Protein AF-A0A1G2MGJ0-F1 (afdb_monomer_lite)

Radius of gyration: 34.14 Å; chains: 1; bounding box: 72×56×110 Å

Foldseek 3Di:
DDDDDDDDDDDPPPDPDDPDDDPDPDPPVVVVVVVQLDDDADKDKDKDWPVVVCVVVVVQAQKTKIWIFIDRVPDTQFIFIFMFHDDPVPPDPPVRVVRRVVRRVVRRVCCSCVPVVVSRPCPDDDLVVDPDRDDPCVPVDPVVPVPAPWAADPVLLVLLLVLLVVPPPDPVVSVVVNVCNRVHTNVRSVVSSVVSVD

Sequence (198 aa):
MNTAYKTRVPSPFQVARKPYVPPVEKTDTVREEVRKLLGTYDFSATFEIDDQTATTLKHIPGLIAFLCTIKKGDKVIGIGRGATVINQINRFIVRTINYAFNASLVDGIVRSTKILDVFRPDAQQHPWNGPSAPKPVSYGETEQYAGSGDSITDKQKSYLLQLIQTNVSDEDDREQQISQLGEMSRDEASEAIQSFKR

Secondary structure (DSSP, 8-state):
----PPPPPPPTT--------PPP----HHHHHHHHH-S----EEEEEE-HHHHHHTTTSTTEEEEEEEEEETTEEEEEEEEEEE--TT-S-HHHHHHHHHHHHHHHHHHHHHHTT-TT-TT-S--GGGSTT----GGG---TTS-S-SSBPPHHHHHHHHHHHHHH---HHHHHHHHHHTTT-BHHHHHHHHHHTT-

Structure (mmCIF, N/CA/C/O backbone):
data_AF-A0A1G2MGJ0-F1
#
_entry.id   AF-A0A1G2MGJ0-F1
#
loop_
_atom_site.group_PDB
_atom_site.id
_atom_site.type_symbol
_atom_site.label_atom_id
_atom_site.label_alt_id
_atom_site.label_comp_id
_atom_site.label_asym_id
_atom_site.label_entity_id
_atom_site.label_seq_id
_atom_site.pdbx_PDB_ins_code
_atom_site.Cartn_x
_atom_site.Cartn_y
_atom_site.Cartn_z
_atom_site.occupancy
_atom_site.B_iso_or_equiv
_atom_site.auth_seq_id
_atom_site.auth_comp_id
_atom_site.auth_asym_id
_atom_site.auth_atom_id
_atom_site.pdbx_PDB_model_num
ATOM 1 N N . MET A 1 1 ? 5.327 20.937 83.092 1.00 42.53 1 MET A N 1
ATOM 2 C CA . MET A 1 1 ? 4.008 21.459 82.672 1.00 42.53 1 MET A CA 1
ATOM 3 C C . MET A 1 1 ? 3.492 20.563 81.553 1.00 42.53 1 MET A C 1
ATOM 5 O O . MET A 1 1 ? 4.054 20.606 80.471 1.00 42.53 1 MET A O 1
ATOM 9 N N . ASN A 1 2 ? 2.509 19.700 81.832 1.00 44.03 2 ASN A N 1
ATOM 10 C CA . ASN A 1 2 ? 1.891 18.820 80.832 1.00 44.03 2 ASN A CA 1
ATOM 11 C C . ASN A 1 2 ? 0.710 19.548 80.184 1.00 44.03 2 ASN A C 1
ATOM 13 O O . ASN A 1 2 ? -0.317 19.753 80.827 1.00 44.03 2 ASN A O 1
ATOM 17 N N . THR A 1 3 ? 0.845 19.937 78.921 1.00 56.03 3 THR A N 1
ATOM 18 C CA . THR A 1 3 ? -0.257 20.466 78.112 1.00 56.03 3 THR A CA 1
ATOM 19 C C . THR A 1 3 ? -0.993 19.309 77.442 1.00 56.03 3 THR A C 1
ATOM 21 O O . THR A 1 3 ? -0.654 18.869 76.347 1.00 56.03 3 THR A O 1
ATOM 24 N N . ALA A 1 4 ? -2.015 18.790 78.124 1.00 61.94 4 ALA A N 1
ATOM 25 C CA . ALA A 1 4 ? -2.968 17.863 77.526 1.00 61.94 4 ALA A CA 1
ATOM 26 C C . ALA A 1 4 ? -3.893 18.642 76.573 1.00 61.94 4 ALA A C 1
ATOM 28 O O . ALA A 1 4 ? -4.742 19.421 77.008 1.00 61.94 4 ALA A O 1
ATOM 29 N N . TYR A 1 5 ? -3.704 18.467 75.265 1.00 64.19 5 TYR A N 1
ATOM 30 C CA . TYR A 1 5 ? -4.589 19.047 74.256 1.00 64.19 5 TYR A CA 1
ATOM 31 C C . TYR A 1 5 ? -5.954 18.345 74.267 1.00 64.19 5 TYR A C 1
ATOM 33 O O . TYR A 1 5 ? -6.036 17.124 74.398 1.00 64.19 5 TYR A O 1
ATOM 41 N N . LYS A 1 6 ? -7.037 19.120 74.113 1.00 62.81 6 LYS A N 1
ATOM 42 C CA . LYS A 1 6 ? -8.409 18.593 74.050 1.00 62.81 6 LYS A CA 1
ATOM 43 C C . LYS A 1 6 ? -8.599 17.703 72.819 1.00 62.81 6 LYS A C 1
ATOM 45 O O . LYS A 1 6 ? -8.271 18.095 71.699 1.00 62.81 6 LYS A O 1
ATOM 50 N N . THR A 1 7 ? -9.190 16.532 73.034 1.00 68.69 7 THR A N 1
ATOM 51 C CA . THR A 1 7 ? -9.579 15.571 72.000 1.00 68.69 7 THR A CA 1
ATOM 52 C C . THR A 1 7 ? -10.607 16.202 71.060 1.00 68.69 7 THR A C 1
ATOM 54 O O . THR A 1 7 ? -11.632 16.718 71.507 1.00 68.69 7 THR A O 1
ATOM 57 N N . ARG A 1 8 ? -10.335 16.192 69.749 1.00 66.31 8 ARG A N 1
ATOM 58 C CA . ARG A 1 8 ? -11.285 16.690 68.745 1.00 66.31 8 ARG A CA 1
ATOM 59 C C . ARG A 1 8 ? -12.519 15.791 68.723 1.00 66.31 8 ARG A C 1
ATOM 61 O O . ARG A 1 8 ? -12.405 14.611 68.410 1.00 66.31 8 ARG A O 1
ATOM 68 N N . VAL A 1 9 ? -13.684 16.367 69.007 1.00 70.44 9 VAL A N 1
ATOM 69 C CA . VAL A 1 9 ? -14.978 15.714 68.785 1.00 70.44 9 VAL A CA 1
ATOM 70 C C . VAL A 1 9 ? -15.358 15.939 67.314 1.00 70.44 9 VAL A C 1
ATOM 72 O O . VAL A 1 9 ? -15.477 17.098 66.905 1.00 70.44 9 VAL A O 1
ATOM 75 N N . PRO A 1 10 ? -15.476 14.885 66.487 1.00 63.44 10 PRO A N 1
ATOM 76 C CA . PRO A 1 10 ? -15.907 15.022 65.099 1.00 63.44 10 PRO A CA 1
ATOM 77 C C . PRO A 1 10 ? -17.356 15.517 65.042 1.00 63.44 10 PRO A C 1
ATOM 79 O O . PRO A 1 10 ? -18.184 15.137 65.870 1.00 63.44 10 PRO A O 1
ATOM 82 N N . SER A 1 11 ? -17.664 16.404 64.092 1.00 65.75 11 SER A N 1
ATOM 83 C CA . SER A 1 11 ? -19.013 16.956 63.969 1.00 65.75 11 SER A CA 1
ATOM 84 C C . SER A 1 11 ? -19.997 15.888 63.466 1.00 65.75 11 SER A C 1
ATOM 86 O O . SER A 1 11 ? -19.634 15.076 62.612 1.00 65.75 11 SER A O 1
ATOM 88 N N . PRO A 1 12 ? -21.265 15.909 63.920 1.00 67.25 12 PRO A N 1
ATOM 89 C CA . PRO A 1 12 ? -22.293 14.948 63.499 1.00 67.25 12 PRO A CA 1
ATOM 90 C C . PRO A 1 12 ? -22.670 15.045 62.007 1.00 67.25 12 PRO A C 1
ATOM 92 O O . PRO A 1 12 ? -23.420 14.214 61.510 1.00 67.25 12 PRO A O 1
ATOM 95 N N . PHE A 1 13 ? -22.124 16.027 61.281 1.00 62.38 13 PHE A N 1
ATOM 96 C CA . PHE A 1 13 ? -22.292 16.213 59.836 1.00 62.38 13 PHE A CA 1
ATOM 97 C C . PHE A 1 13 ? -21.106 15.698 59.007 1.00 62.38 13 PHE A C 1
ATOM 99 O O . PHE A 1 13 ? -21.063 15.909 57.794 1.00 62.38 13 PHE A O 1
ATOM 106 N N . GLN A 1 14 ? -20.122 15.033 59.621 1.00 63.00 14 GLN A N 1
ATOM 107 C CA . GLN A 1 14 ? -19.084 14.346 58.858 1.00 63.00 14 GLN A CA 1
ATOM 108 C C . GLN A 1 14 ? -19.683 13.105 58.197 1.00 63.00 14 GLN A C 1
ATOM 110 O O . GLN A 1 14 ? -19.767 12.034 58.793 1.00 63.00 14 GLN A O 1
ATOM 115 N N . VAL A 1 15 ? -20.104 13.275 56.942 1.00 62.66 15 VAL A N 1
ATOM 116 C CA . VAL A 1 15 ? -20.486 12.186 56.042 1.00 62.66 15 VAL A CA 1
ATOM 117 C C . VAL A 1 15 ? -19.376 11.140 56.084 1.00 62.66 15 VAL A C 1
ATOM 119 O O . VAL A 1 15 ? -18.213 11.454 55.808 1.00 62.66 15 VAL A O 1
ATOM 122 N N . ALA A 1 16 ? -19.729 9.914 56.477 1.00 67.88 16 ALA A N 1
ATOM 123 C CA . ALA A 1 16 ? -18.803 8.795 56.542 1.00 67.88 16 ALA A CA 1
ATOM 124 C C . ALA A 1 16 ? -18.034 8.714 55.218 1.00 67.88 16 ALA A C 1
ATOM 126 O O . ALA A 1 16 ? -18.628 8.529 54.151 1.00 67.88 16 ALA A O 1
ATOM 127 N N . ARG A 1 17 ? -16.711 8.916 55.273 1.00 62.50 17 ARG A N 1
ATOM 128 C CA . ARG A 1 17 ? -15.859 8.767 54.094 1.00 62.50 17 ARG A CA 1
ATOM 129 C C . ARG A 1 17 ? -16.035 7.337 53.607 1.00 62.50 17 ARG A C 1
ATOM 131 O O . ARG A 1 17 ? -15.685 6.404 54.328 1.00 62.50 17 ARG A O 1
ATOM 138 N N . LYS A 1 18 ? -16.612 7.175 52.412 1.00 68.38 18 LYS A N 1
ATOM 139 C CA . LYS A 1 18 ? -16.705 5.864 51.769 1.00 68.38 18 LYS A CA 1
ATOM 140 C C . LYS A 1 18 ? -15.298 5.252 51.755 1.00 68.38 18 LYS A C 1
ATOM 142 O O . LYS A 1 18 ? -14.347 5.977 51.442 1.00 68.38 18 LYS A O 1
ATOM 147 N N . PRO A 1 19 ? -15.145 3.973 52.136 1.00 69.25 19 PRO A N 1
ATOM 148 C CA . PRO A 1 19 ? -13.851 3.316 52.094 1.00 69.25 19 PRO A CA 1
ATOM 149 C C . PRO A 1 19 ? -13.296 3.428 50.675 1.00 69.25 19 PRO A C 1
ATOM 151 O O . PRO A 1 19 ? -14.009 3.191 49.699 1.00 69.25 19 PRO A O 1
ATOM 154 N N . TYR A 1 20 ? -12.040 3.855 50.574 1.00 66.88 20 TYR A N 1
ATOM 155 C CA . TYR A 1 20 ? -11.322 3.908 49.311 1.00 66.88 20 TYR A CA 1
ATOM 156 C C . TYR A 1 20 ? -11.251 2.488 48.749 1.00 66.88 20 TYR A C 1
ATOM 158 O O . TYR A 1 20 ? -10.565 1.630 49.304 1.00 66.88 20 TYR A O 1
ATOM 166 N N . VAL A 1 21 ? -11.995 2.240 47.675 1.00 68.44 21 VAL A N 1
ATOM 167 C CA . VAL A 1 21 ? -11.832 1.034 46.871 1.00 68.44 21 VAL A CA 1
ATOM 168 C C . VAL A 1 21 ? -10.700 1.347 45.896 1.00 68.44 21 VAL A C 1
ATOM 170 O O . VAL A 1 21 ? -10.861 2.268 45.090 1.00 68.44 21 VAL A O 1
ATOM 173 N N . PRO A 1 22 ? -9.543 0.664 45.979 1.00 54.47 22 PRO A N 1
ATOM 174 C CA . PRO A 1 22 ? -8.488 0.860 44.998 1.00 54.47 22 PRO A CA 1
ATOM 175 C C . PRO A 1 22 ? -9.062 0.574 43.602 1.00 54.47 22 PRO A C 1
ATOM 177 O O . PRO A 1 22 ? -9.813 -0.395 43.451 1.00 54.47 22 PRO A O 1
ATOM 180 N N . PRO A 1 23 ? -8.755 1.404 42.589 1.00 61.12 23 PRO A N 1
ATOM 181 C CA . PRO A 1 23 ? -9.166 1.122 41.224 1.00 61.12 23 PRO A CA 1
ATOM 182 C C . PRO A 1 23 ? -8.673 -0.277 40.860 1.00 61.12 23 PRO A C 1
ATOM 184 O O . PRO A 1 23 ? -7.480 -0.553 40.977 1.00 61.12 23 PRO A O 1
ATOM 187 N N . VAL A 1 24 ? -9.586 -1.159 40.449 1.00 61.25 24 VAL A N 1
ATOM 188 C CA . VAL A 1 24 ? -9.218 -2.429 39.814 1.00 61.25 24 VAL A CA 1
ATOM 189 C C . VAL A 1 24 ? -8.265 -2.071 38.678 1.00 61.25 24 VAL A C 1
ATOM 191 O O . VAL A 1 24 ? -8.612 -1.210 37.865 1.00 61.25 24 VAL A O 1
ATOM 194 N N . GLU A 1 25 ? -7.062 -2.655 38.662 1.00 57.50 25 GLU A N 1
ATOM 195 C CA . GLU A 1 25 ? -6.092 -2.469 37.582 1.00 57.50 25 GLU A CA 1
ATOM 196 C C . GLU A 1 25 ? -6.787 -2.813 36.263 1.00 57.50 25 GLU A C 1
ATOM 198 O O . GLU A 1 25 ? -6.966 -3.978 35.913 1.00 57.50 25 GLU A O 1
ATOM 203 N N . LYS A 1 26 ? -7.262 -1.785 35.553 1.00 61.72 26 LYS A N 1
ATOM 204 C CA . LYS A 1 26 ? -7.817 -1.943 34.217 1.00 61.72 26 LYS A CA 1
ATOM 205 C C . LYS A 1 26 ? -6.661 -2.434 33.363 1.00 61.72 26 LYS A C 1
ATOM 207 O O . LYS A 1 26 ? -5.698 -1.694 33.156 1.00 61.72 26 LYS A O 1
ATOM 212 N N . THR A 1 27 ? -6.735 -3.681 32.915 1.00 60.25 27 THR A N 1
ATOM 213 C CA . THR A 1 27 ? -5.798 -4.207 31.931 1.00 60.25 27 THR A CA 1
ATOM 214 C C . THR A 1 27 ? -5.781 -3.246 30.749 1.00 60.25 27 THR A C 1
ATOM 216 O O . THR A 1 27 ? -6.821 -2.867 30.202 1.00 60.25 27 THR A O 1
ATOM 219 N N . ASP A 1 28 ? -4.591 -2.749 30.420 1.00 71.12 28 ASP A N 1
ATOM 220 C CA . ASP A 1 28 ? -4.412 -1.784 29.345 1.00 71.12 28 ASP A CA 1
ATOM 221 C C . ASP A 1 28 ? -4.589 -2.521 28.012 1.00 71.12 28 ASP A C 1
ATOM 223 O O . ASP A 1 28 ? -3.636 -3.030 27.422 1.00 71.12 28 ASP A O 1
ATOM 227 N N . THR A 1 29 ? -5.847 -2.627 27.581 1.00 73.88 29 THR A N 1
ATOM 228 C CA . THR A 1 29 ? -6.279 -3.290 26.338 1.00 73.88 29 THR A CA 1
ATOM 229 C C . THR A 1 29 ? -5.459 -2.846 25.124 1.00 73.88 29 THR A C 1
ATOM 231 O O . THR A 1 29 ? -5.179 -3.644 24.234 1.00 73.88 29 THR A O 1
ATOM 234 N N . VAL A 1 30 ? -4.993 -1.592 25.109 1.00 75.31 30 VAL A N 1
ATOM 235 C CA . VAL A 1 30 ? -4.139 -1.057 24.043 1.00 75.31 30 VAL A CA 1
ATOM 236 C C . VAL A 1 30 ? -2.766 -1.723 24.064 1.00 75.31 30 VAL A C 1
ATOM 238 O O . VAL A 1 30 ? -2.264 -2.137 23.021 1.00 75.31 30 VAL A O 1
ATOM 241 N N . ARG A 1 31 ? -2.155 -1.883 25.244 1.00 79.44 31 ARG A N 1
ATOM 242 C CA . ARG A 1 31 ? -0.862 -2.575 25.374 1.00 79.44 31 ARG A CA 1
ATOM 243 C C . ARG A 1 31 ? -0.959 -4.046 24.996 1.00 79.44 31 ARG A C 1
ATOM 245 O O . ARG A 1 31 ? 0.015 -4.591 24.485 1.00 79.44 31 ARG A O 1
ATOM 252 N N . GLU A 1 32 ? -2.094 -4.689 25.244 1.00 81.06 32 GLU A N 1
ATOM 253 C CA . GLU A 1 32 ? -2.321 -6.079 24.840 1.00 81.06 32 GLU A CA 1
ATOM 254 C C . GLU A 1 32 ? -2.373 -6.224 23.317 1.00 81.06 32 GLU A C 1
ATOM 256 O O . GLU A 1 32 ? -1.651 -7.055 22.770 1.00 81.06 32 GLU A O 1
ATOM 261 N N . GLU A 1 33 ? -3.129 -5.372 22.622 1.00 77.00 33 GLU A N 1
ATOM 262 C CA . GLU A 1 33 ? -3.173 -5.369 21.152 1.00 77.00 33 GLU A CA 1
ATOM 263 C C . GLU A 1 33 ? -1.814 -5.024 20.530 1.00 77.00 33 GLU A C 1
ATOM 265 O O . GLU A 1 33 ? -1.382 -5.670 19.576 1.00 77.00 33 GLU A O 1
ATOM 270 N N . VAL A 1 34 ? -1.082 -4.066 21.107 1.00 83.19 34 VAL A N 1
ATOM 271 C CA . VAL A 1 34 ? 0.281 -3.745 20.657 1.00 83.19 34 VAL A CA 1
ATOM 272 C C . VAL A 1 34 ? 1.200 -4.957 20.809 1.00 83.19 34 VAL A C 1
ATOM 274 O O . VAL A 1 34 ? 1.919 -5.284 19.869 1.00 83.19 34 VAL A O 1
ATOM 277 N N . ARG A 1 35 ? 1.154 -5.667 21.946 1.00 83.31 35 ARG A N 1
ATOM 278 C CA . ARG A 1 35 ? 1.983 -6.864 22.179 1.00 83.31 35 ARG A CA 1
ATOM 279 C C . ARG A 1 35 ? 1.727 -7.975 21.164 1.00 83.31 35 ARG A C 1
ATOM 281 O O . ARG A 1 35 ? 2.686 -8.639 20.792 1.00 83.31 35 ARG A O 1
ATOM 288 N N . LYS A 1 36 ? 0.487 -8.156 20.694 1.00 81.50 36 LYS A N 1
ATOM 289 C CA . LYS A 1 36 ? 0.155 -9.161 19.664 1.00 81.50 36 LYS A CA 1
ATOM 290 C C . LYS A 1 36 ? 0.822 -8.877 18.318 1.00 81.50 36 LYS A C 1
ATOM 292 O O . LYS A 1 36 ? 1.094 -9.803 17.563 1.00 81.50 36 LYS A O 1
ATOM 297 N N . LEU A 1 37 ? 1.066 -7.604 18.009 1.00 82.69 37 LEU A N 1
ATOM 298 C CA . LEU A 1 37 ? 1.658 -7.180 16.740 1.00 82.69 37 LEU A CA 1
ATOM 299 C C . LEU A 1 37 ? 3.190 -7.163 16.770 1.00 82.69 37 LEU A C 1
ATOM 301 O O . LEU A 1 37 ? 3.811 -7.136 15.706 1.00 82.69 37 LEU A O 1
ATOM 305 N N . LEU A 1 38 ? 3.802 -7.182 17.957 1.00 85.31 38 LEU A N 1
ATOM 306 C CA . LEU A 1 38 ? 5.253 -7.222 18.105 1.00 85.31 38 LEU A CA 1
ATOM 307 C C . LEU A 1 38 ? 5.800 -8.577 17.649 1.00 85.31 38 LEU A C 1
ATOM 309 O O . LEU A 1 38 ? 5.419 -9.625 18.161 1.00 85.31 38 LEU A O 1
ATOM 313 N N . GLY A 1 39 ? 6.740 -8.548 16.712 1.00 83.75 39 GLY A N 1
ATOM 314 C CA . GLY A 1 39 ? 7.401 -9.746 16.221 1.00 83.75 39 GLY A CA 1
ATOM 315 C C . GLY A 1 39 ? 8.176 -9.490 14.938 1.00 83.75 39 GLY A C 1
ATOM 316 O O . GLY A 1 39 ? 8.164 -8.387 14.388 1.00 83.75 39 GLY A O 1
ATOM 317 N N . THR A 1 40 ? 8.842 -10.538 14.468 1.00 84.94 40 THR A N 1
ATOM 318 C CA . THR A 1 40 ? 9.494 -10.559 13.159 1.00 84.94 40 THR A CA 1
ATOM 319 C C . THR A 1 40 ? 8.560 -11.233 12.168 1.00 84.94 40 THR A C 1
ATOM 321 O O . THR A 1 40 ? 8.052 -12.323 12.430 1.00 84.94 40 THR A O 1
ATOM 324 N N . TYR A 1 41 ? 8.327 -10.579 11.034 1.00 84.38 41 TYR A N 1
ATOM 325 C CA . TYR A 1 41 ? 7.500 -11.112 9.960 1.00 84.38 41 TYR A CA 1
ATOM 326 C C . TYR A 1 41 ? 8.373 -11.371 8.746 1.00 84.38 41 TYR A C 1
ATOM 328 O O . TYR A 1 41 ? 8.828 -10.432 8.093 1.00 84.38 41 TYR A O 1
ATOM 336 N N . ASP A 1 42 ? 8.560 -12.644 8.428 1.00 87.12 42 ASP A N 1
ATOM 337 C CA . ASP A 1 42 ? 9.289 -13.033 7.233 1.00 87.12 42 ASP A CA 1
ATOM 338 C C . ASP A 1 42 ? 8.365 -12.956 6.016 1.00 87.12 42 ASP A C 1
ATOM 340 O O . ASP A 1 42 ? 7.266 -13.521 5.984 1.00 87.12 42 ASP A O 1
ATOM 344 N N . PHE A 1 43 ? 8.820 -12.240 4.995 1.00 89.56 43 PHE A N 1
ATOM 345 C CA . PHE A 1 43 ? 8.195 -12.217 3.683 1.00 89.56 43 PHE A CA 1
ATOM 346 C C . PHE A 1 43 ? 9.274 -12.294 2.610 1.00 89.56 43 PHE A C 1
ATOM 348 O O . PHE A 1 43 ? 10.414 -11.875 2.801 1.00 89.56 43 PHE A O 1
ATOM 355 N N . SER A 1 44 ? 8.894 -12.834 1.462 1.00 93.56 44 SER A N 1
ATOM 356 C CA . SER A 1 44 ? 9.737 -12.889 0.275 1.00 93.56 44 SER A CA 1
ATOM 357 C C . SER A 1 44 ? 9.196 -11.915 -0.762 1.00 93.56 44 SER A C 1
ATOM 359 O O . SER A 1 44 ? 7.986 -11.819 -0.964 1.00 93.56 44 SER A O 1
ATOM 361 N N . ALA A 1 45 ? 10.091 -11.167 -1.399 1.00 94.88 45 ALA A N 1
ATOM 362 C CA . ALA A 1 45 ? 9.763 -10.275 -2.501 1.00 94.88 45 ALA A CA 1
ATOM 363 C C . ALA A 1 45 ? 10.465 -10.786 -3.760 1.00 94.88 45 ALA A C 1
ATOM 365 O O . ALA A 1 45 ? 11.691 -10.895 -3.787 1.00 94.88 45 ALA A O 1
ATOM 366 N N . THR A 1 46 ? 9.692 -11.112 -4.792 1.00 96.12 46 THR A N 1
ATOM 367 C CA . THR A 1 46 ? 10.208 -11.520 -6.101 1.00 96.12 46 THR A CA 1
ATOM 368 C C . THR A 1 46 ? 10.018 -10.383 -7.092 1.00 96.12 46 THR A C 1
ATOM 370 O O . THR A 1 46 ? 8.940 -9.789 -7.154 1.00 96.12 46 THR A O 1
ATOM 373 N N . PHE A 1 47 ? 11.064 -10.074 -7.853 1.00 96.75 47 PHE A N 1
ATOM 374 C CA . PHE A 1 47 ? 11.070 -8.971 -8.807 1.00 96.75 47 PHE A CA 1
ATOM 375 C C . PHE A 1 47 ? 11.186 -9.500 -10.225 1.00 96.75 47 PHE A C 1
ATOM 377 O O . PHE A 1 47 ? 12.069 -10.300 -10.525 1.00 96.75 47 PHE A O 1
ATOM 384 N N . GLU A 1 48 ? 10.308 -9.011 -11.084 1.00 96.62 48 GLU A N 1
ATOM 385 C CA . GLU A 1 48 ? 10.229 -9.369 -12.494 1.00 96.62 48 GLU A CA 1
ATOM 386 C C . GLU A 1 48 ? 10.085 -8.093 -13.328 1.00 96.62 48 GLU A C 1
ATOM 388 O O . GLU A 1 48 ? 9.732 -7.024 -12.816 1.00 96.62 48 GLU A O 1
ATOM 393 N N . ILE A 1 49 ? 10.382 -8.189 -14.622 1.00 95.38 49 ILE A N 1
ATOM 394 C CA . ILE A 1 49 ? 10.090 -7.104 -15.561 1.00 95.38 49 ILE A CA 1
ATOM 395 C C . ILE A 1 49 ? 8.572 -7.070 -15.771 1.00 95.38 49 ILE A C 1
ATOM 397 O O . ILE A 1 49 ? 7.946 -8.103 -15.992 1.00 95.38 49 ILE A O 1
ATOM 401 N N . ASP A 1 50 ? 7.965 -5.886 -15.683 1.00 95.62 50 ASP A N 1
ATOM 402 C CA . ASP A 1 50 ? 6.526 -5.733 -15.913 1.00 95.62 50 ASP A CA 1
ATOM 403 C C . ASP A 1 50 ? 6.236 -5.604 -17.415 1.00 95.62 50 ASP A C 1
ATOM 405 O O . ASP A 1 50 ? 6.063 -4.504 -17.958 1.00 95.62 50 ASP A O 1
ATOM 409 N N . ASP A 1 51 ? 6.170 -6.756 -18.082 1.00 93.81 51 ASP A N 1
ATOM 410 C CA . ASP A 1 51 ? 5.863 -6.861 -19.511 1.00 93.81 51 ASP A CA 1
ATOM 411 C C . ASP A 1 51 ? 4.486 -6.279 -19.859 1.00 93.81 51 ASP A C 1
ATOM 413 O O . ASP A 1 51 ? 4.282 -5.747 -20.954 1.00 93.81 51 ASP A O 1
ATOM 417 N N . GLN A 1 52 ? 3.527 -6.327 -18.928 1.00 93.69 52 GLN A N 1
ATOM 418 C CA . GLN A 1 52 ? 2.186 -5.793 -19.152 1.00 93.69 52 GLN A CA 1
ATOM 419 C C . GLN A 1 52 ? 2.218 -4.266 -19.249 1.00 93.69 52 GLN A C 1
ATOM 421 O O . GLN A 1 52 ? 1.638 -3.682 -20.173 1.00 93.69 52 GLN A O 1
ATOM 426 N N . THR A 1 53 ? 2.904 -3.610 -18.313 1.00 92.44 53 THR A N 1
ATOM 427 C CA . THR A 1 53 ? 3.075 -2.154 -18.338 1.00 92.44 53 THR A CA 1
ATOM 428 C C . THR A 1 53 ? 3.936 -1.735 -19.528 1.00 92.44 53 THR A C 1
ATOM 430 O O . THR A 1 53 ? 3.578 -0.780 -20.221 1.00 92.44 53 THR A O 1
ATOM 433 N N . ALA A 1 54 ? 4.998 -2.485 -19.841 1.00 90.69 54 ALA A N 1
ATOM 434 C CA . ALA A 1 54 ? 5.832 -2.234 -21.016 1.00 90.69 54 ALA A CA 1
ATOM 435 C C . ALA A 1 54 ? 5.037 -2.326 -22.333 1.00 90.69 54 ALA A C 1
ATOM 437 O O . ALA A 1 54 ? 5.160 -1.458 -23.195 1.00 90.69 54 ALA A O 1
ATOM 438 N N . THR A 1 55 ? 4.157 -3.323 -22.469 1.00 93.75 55 THR A N 1
ATOM 439 C CA . THR A 1 55 ? 3.307 -3.496 -23.659 1.00 93.75 55 THR A CA 1
ATOM 440 C C . THR A 1 55 ? 2.270 -2.379 -23.782 1.00 93.75 55 THR A C 1
ATOM 442 O O . THR A 1 55 ? 2.053 -1.839 -24.870 1.00 93.75 55 THR A O 1
ATOM 445 N N . THR A 1 56 ? 1.645 -2.000 -22.665 1.00 95.12 56 THR A N 1
ATOM 446 C CA . THR A 1 56 ? 0.607 -0.956 -22.628 1.00 95.12 56 THR A CA 1
ATOM 447 C C . THR A 1 56 ? 1.185 0.417 -22.976 1.00 95.12 56 THR A C 1
ATOM 449 O O . THR A 1 56 ? 0.589 1.189 -23.727 1.00 95.12 56 THR A O 1
ATOM 452 N N . LEU A 1 57 ? 2.381 0.713 -22.469 1.00 93.88 57 LEU A N 1
ATOM 453 C CA . LEU A 1 57 ? 3.050 2.003 -22.617 1.00 93.88 57 LEU A CA 1
ATOM 454 C C . LEU A 1 57 ? 4.196 1.967 -23.638 1.00 93.88 57 LEU A C 1
ATOM 456 O O . LEU A 1 57 ? 5.097 2.800 -23.591 1.00 93.88 57 LEU A O 1
ATOM 460 N N . LYS A 1 58 ? 4.126 1.058 -24.618 1.00 92.06 58 LYS A N 1
ATOM 461 C CA . LYS A 1 58 ? 5.141 0.868 -25.673 1.00 92.06 58 LYS A CA 1
ATOM 462 C C . LYS A 1 58 ? 5.513 2.127 -26.466 1.00 92.06 58 LYS A C 1
ATOM 464 O O . LYS A 1 58 ? 6.554 2.169 -27.109 1.00 92.06 58 LYS A O 1
ATOM 469 N N . HIS A 1 59 ? 4.642 3.134 -26.466 1.00 93.56 59 HIS A N 1
ATOM 470 C CA . HIS A 1 59 ? 4.858 4.406 -27.152 1.00 93.56 59 HIS A CA 1
ATOM 471 C C . HIS A 1 59 ? 5.840 5.329 -26.410 1.00 93.56 59 HIS A C 1
ATOM 473 O O . HIS A 1 59 ? 6.279 6.321 -26.985 1.00 93.56 59 HIS A O 1
ATOM 479 N N . ILE A 1 60 ? 6.180 5.023 -25.153 1.00 92.56 60 ILE A N 1
ATOM 480 C CA . ILE A 1 60 ? 7.113 5.799 -24.337 1.00 92.56 60 ILE A CA 1
ATOM 481 C C . ILE A 1 60 ? 8.515 5.182 -24.470 1.00 92.56 60 ILE A C 1
ATOM 483 O O . ILE A 1 60 ? 8.778 4.124 -23.891 1.00 92.56 60 ILE A O 1
ATOM 487 N N . PRO A 1 61 ? 9.442 5.812 -25.215 1.00 89.31 61 PRO A N 1
ATOM 488 C CA . PRO A 1 61 ? 10.792 5.287 -25.370 1.00 89.31 61 PRO A CA 1
ATOM 489 C C . PRO A 1 61 ? 11.554 5.342 -24.041 1.00 89.31 61 PRO A C 1
ATOM 491 O O . PRO A 1 61 ? 11.477 6.326 -23.306 1.00 89.31 61 PRO A O 1
ATOM 494 N N . GLY A 1 62 ? 12.313 4.285 -23.741 1.00 89.62 62 GLY A N 1
ATOM 495 C CA . GLY A 1 62 ? 13.135 4.205 -22.529 1.00 89.62 62 GLY A CA 1
ATOM 496 C C . GLY A 1 62 ? 12.359 3.903 -21.243 1.00 89.62 62 GLY A C 1
ATOM 497 O O . GLY A 1 62 ? 12.921 4.047 -20.158 1.00 89.62 62 GLY A O 1
ATOM 498 N N . LEU A 1 63 ? 11.087 3.500 -21.334 1.00 93.69 63 LEU A N 1
ATOM 499 C CA . LEU A 1 63 ? 10.319 3.040 -20.180 1.00 93.69 63 LEU A CA 1
ATOM 500 C C . LEU A 1 63 ? 10.881 1.716 -19.643 1.00 93.69 63 LEU A C 1
ATOM 502 O O . LEU A 1 63 ? 11.029 0.745 -20.381 1.00 93.69 63 LEU A O 1
ATOM 506 N N . ILE A 1 64 ? 11.130 1.673 -18.339 1.00 93.50 64 ILE A N 1
ATOM 507 C CA . ILE A 1 64 ? 11.458 0.463 -17.587 1.00 93.50 64 ILE A CA 1
ATOM 508 C C . ILE A 1 64 ? 10.419 0.316 -16.487 1.00 93.50 64 ILE A C 1
ATOM 510 O O . ILE A 1 64 ? 10.181 1.257 -15.727 1.00 93.50 64 ILE A O 1
ATOM 514 N N . ALA A 1 65 ? 9.816 -0.864 -16.397 1.00 95.62 65 ALA A N 1
ATOM 515 C CA . ALA A 1 65 ? 8.815 -1.184 -15.395 1.00 95.62 65 ALA A CA 1
ATOM 516 C C . ALA A 1 65 ? 9.176 -2.486 -14.671 1.00 95.62 65 ALA A C 1
ATOM 518 O O . ALA A 1 65 ? 9.633 -3.449 -15.286 1.00 95.62 65 ALA A O 1
ATOM 519 N N . PHE A 1 66 ? 8.965 -2.489 -13.360 1.00 97.25 66 PHE A N 1
ATOM 520 C CA . PHE A 1 66 ? 9.190 -3.608 -12.459 1.00 97.25 66 PHE A CA 1
ATOM 521 C C . PHE A 1 66 ? 7.880 -4.034 -11.814 1.00 97.25 66 PHE A C 1
ATOM 523 O O . PHE A 1 66 ? 7.076 -3.198 -11.384 1.00 97.25 66 PHE A O 1
ATOM 530 N N . LEU A 1 67 ? 7.726 -5.346 -11.693 1.00 96.88 67 LEU A N 1
ATOM 531 C CA . LEU A 1 67 ? 6.679 -6.006 -10.941 1.00 96.88 67 LEU A CA 1
ATOM 532 C C . LEU A 1 67 ? 7.308 -6.628 -9.693 1.00 96.88 67 LEU A C 1
ATOM 534 O O . LEU A 1 67 ? 8.225 -7.439 -9.793 1.00 96.88 67 LEU A O 1
ATOM 538 N N . CYS A 1 68 ? 6.814 -6.254 -8.517 1.00 97.12 68 CYS A N 1
ATOM 539 C CA . CYS A 1 68 ? 7.207 -6.856 -7.250 1.00 97.12 68 CYS A CA 1
ATOM 540 C C . CYS A 1 68 ? 6.051 -7.702 -6.722 1.00 97.12 68 CYS A C 1
ATOM 542 O O . CYS A 1 68 ? 4.979 -7.173 -6.430 1.00 97.12 68 CYS A O 1
ATOM 544 N N . THR A 1 69 ? 6.260 -9.005 -6.571 1.00 95.75 69 THR A N 1
ATOM 545 C CA . THR A 1 69 ? 5.293 -9.899 -5.928 1.00 95.75 69 THR A CA 1
ATOM 546 C C . THR A 1 69 ? 5.782 -10.227 -4.528 1.00 95.75 69 THR A C 1
ATOM 548 O O . THR A 1 69 ? 6.859 -10.792 -4.351 1.00 95.75 69 THR A O 1
ATOM 551 N N . ILE A 1 70 ? 4.984 -9.881 -3.522 1.00 94.69 70 ILE A N 1
ATOM 552 C CA . ILE A 1 70 ? 5.287 -10.156 -2.120 1.00 94.69 70 ILE A CA 1
ATOM 553 C C . ILE A 1 70 ? 4.520 -11.403 -1.692 1.00 94.69 70 ILE A C 1
ATOM 555 O O . ILE A 1 70 ? 3.297 -11.478 -1.850 1.00 94.69 70 ILE A O 1
ATOM 559 N N . LYS A 1 71 ? 5.235 -12.376 -1.128 1.00 93.19 71 LYS A N 1
ATOM 560 C CA . LYS A 1 71 ? 4.682 -13.626 -0.608 1.00 93.19 71 LYS A CA 1
ATOM 561 C C . LYS A 1 71 ? 5.033 -13.818 0.861 1.00 93.19 71 LYS A C 1
ATOM 563 O O . LYS A 1 71 ? 6.145 -13.521 1.294 1.00 93.19 71 LYS A O 1
ATOM 568 N N . LYS A 1 72 ? 4.089 -14.375 1.613 1.00 88.88 72 LYS A N 1
ATOM 569 C CA . LYS A 1 72 ? 4.282 -14.858 2.984 1.00 88.88 72 LYS A CA 1
ATOM 570 C C . LYS A 1 72 ? 4.002 -16.358 2.974 1.00 88.88 72 LYS A C 1
ATOM 572 O O . LYS A 1 72 ? 2.852 -16.763 2.799 1.00 88.88 72 LYS A O 1
ATOM 577 N N . GLY A 1 73 ? 5.054 -17.168 3.082 1.00 85.94 73 GLY A N 1
ATOM 578 C CA . GLY A 1 73 ? 4.979 -18.590 2.734 1.00 85.94 73 GLY A CA 1
ATOM 579 C C . GLY A 1 73 ? 4.532 -18.764 1.278 1.00 85.94 73 GLY A C 1
ATOM 580 O O . GLY A 1 73 ? 5.052 -18.089 0.391 1.00 85.94 73 GLY A O 1
ATOM 581 N N . ASP A 1 74 ? 3.508 -19.584 1.049 1.00 85.38 74 ASP A N 1
ATOM 582 C CA . ASP A 1 74 ? 2.968 -19.852 -0.293 1.00 85.38 74 ASP A CA 1
ATOM 583 C C . ASP A 1 74 ? 1.903 -18.846 -0.757 1.00 85.38 74 ASP A C 1
ATOM 585 O O . ASP A 1 74 ? 1.448 -18.884 -1.902 1.00 85.38 74 ASP A O 1
ATOM 589 N N . LYS A 1 75 ? 1.492 -17.914 0.111 1.00 87.81 75 LYS A N 1
ATOM 590 C CA . LYS A 1 75 ? 0.423 -16.962 -0.198 1.00 87.81 75 LYS A CA 1
ATOM 591 C C . LYS A 1 75 ? 0.991 -15.663 -0.754 1.00 87.81 75 LYS A C 1
ATOM 593 O O . LYS A 1 75 ? 1.803 -15.006 -0.103 1.00 87.81 75 LYS A O 1
ATOM 598 N N . VAL A 1 76 ? 0.497 -15.244 -1.920 1.00 90.94 76 VAL A N 1
ATOM 599 C CA . VAL A 1 76 ? 0.733 -13.893 -2.447 1.00 90.94 76 VAL A CA 1
ATOM 600 C C . VAL A 1 76 ? -0.073 -12.900 -1.619 1.00 90.94 76 VAL A C 1
ATOM 602 O O . VAL A 1 76 ? -1.297 -12.999 -1.530 1.00 90.94 76 VAL A O 1
ATOM 605 N N . ILE A 1 77 ? 0.626 -11.959 -0.992 1.00 90.06 77 ILE A N 1
ATOM 606 C CA . ILE A 1 77 ? 0.036 -10.968 -0.087 1.00 90.06 77 ILE A CA 1
ATOM 607 C C . ILE A 1 77 ? -0.064 -9.585 -0.721 1.00 90.06 77 ILE A C 1
ATOM 609 O O . ILE A 1 77 ? -0.804 -8.742 -0.231 1.00 90.06 77 ILE A O 1
ATOM 613 N N . GLY A 1 78 ? 0.675 -9.334 -1.798 1.00 91.25 78 GLY A N 1
ATOM 614 C CA . GLY A 1 78 ? 0.639 -8.057 -2.491 1.00 91.25 78 GLY A CA 1
ATOM 615 C C . GLY A 1 78 ? 1.417 -8.103 -3.792 1.00 91.25 78 GLY A C 1
ATOM 616 O O . GLY A 1 78 ? 2.371 -8.864 -3.934 1.00 91.25 78 GLY A O 1
ATOM 617 N N . ILE A 1 79 ? 0.991 -7.271 -4.736 1.00 94.56 79 ILE A N 1
ATOM 618 C CA . ILE A 1 79 ? 1.673 -7.058 -6.008 1.00 94.56 79 ILE A CA 1
ATOM 619 C C . ILE A 1 79 ? 1.853 -5.553 -6.158 1.00 94.56 79 ILE A C 1
ATOM 621 O O . ILE A 1 79 ? 0.867 -4.817 -6.129 1.00 94.56 79 ILE A O 1
ATOM 625 N N . GLY A 1 80 ? 3.099 -5.112 -6.279 1.00 95.31 80 GLY A N 1
ATOM 626 C CA . GLY A 1 80 ? 3.477 -3.720 -6.471 1.00 95.31 80 GLY A CA 1
ATOM 627 C C . GLY A 1 80 ? 4.051 -3.475 -7.858 1.00 95.31 80 GLY A C 1
ATOM 628 O O . GLY A 1 80 ? 4.709 -4.349 -8.426 1.00 95.31 80 GLY A O 1
ATOM 629 N N . ARG A 1 81 ? 3.811 -2.284 -8.405 1.00 95.62 81 ARG A N 1
ATOM 630 C CA . ARG A 1 81 ? 4.367 -1.865 -9.699 1.00 95.62 81 ARG A CA 1
ATOM 631 C C . ARG A 1 81 ? 5.162 -0.582 -9.546 1.00 95.62 81 ARG A C 1
ATOM 633 O O . ARG A 1 81 ? 4.739 0.345 -8.864 1.00 95.62 81 ARG A O 1
ATOM 640 N N . GLY A 1 82 ? 6.308 -0.520 -10.210 1.00 95.56 82 GLY A N 1
ATOM 641 C CA . GLY A 1 82 ? 7.145 0.674 -10.255 1.00 95.56 82 GLY A CA 1
ATOM 642 C C . GLY A 1 82 ? 7.684 0.872 -11.658 1.00 95.56 82 GLY A C 1
ATOM 643 O O . GLY A 1 82 ? 8.239 -0.055 -12.236 1.00 95.56 82 GLY A O 1
ATOM 644 N N . ALA A 1 83 ? 7.526 2.068 -12.215 1.00 94.69 83 ALA A N 1
ATOM 645 C CA . ALA A 1 83 ? 8.001 2.375 -13.557 1.00 94.69 83 ALA A CA 1
ATOM 646 C C . ALA A 1 83 ? 8.744 3.708 -13.594 1.00 94.69 83 ALA A C 1
ATOM 648 O O . ALA A 1 83 ? 8.489 4.616 -12.802 1.00 94.69 83 ALA A O 1
ATOM 649 N N . THR A 1 84 ? 9.681 3.821 -14.525 1.00 94.62 84 THR A N 1
ATOM 650 C CA . THR A 1 84 ? 10.442 5.041 -14.778 1.00 94.62 84 THR A CA 1
ATOM 651 C C . THR A 1 84 ? 10.800 5.140 -16.252 1.00 94.62 84 THR A C 1
ATOM 653 O O . THR A 1 84 ? 10.856 4.134 -16.953 1.00 94.62 84 THR A O 1
ATOM 656 N N . VAL A 1 85 ? 11.061 6.353 -16.724 1.00 93.62 85 VAL A N 1
ATOM 657 C CA . VAL A 1 85 ? 11.442 6.613 -18.113 1.00 93.62 85 VAL A CA 1
ATOM 658 C C . VAL A 1 85 ? 12.877 7.107 -18.133 1.00 93.62 85 VAL A C 1
ATOM 660 O O . VAL A 1 85 ? 13.203 8.112 -17.503 1.00 93.62 85 VAL A O 1
ATOM 663 N N . ILE A 1 86 ? 13.743 6.414 -18.865 1.00 92.12 86 ILE A N 1
ATOM 664 C CA . ILE A 1 86 ? 15.103 6.864 -19.143 1.00 92.12 86 ILE A CA 1
ATOM 665 C C . ILE A 1 86 ? 15.062 7.820 -20.333 1.00 92.12 86 ILE A C 1
ATOM 667 O O . ILE A 1 86 ? 14.713 7.439 -21.446 1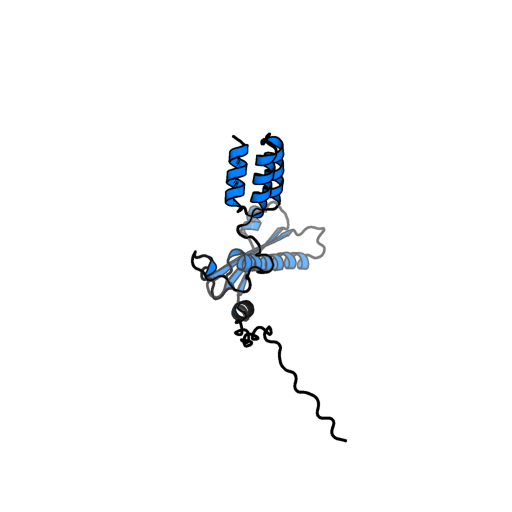.00 92.12 86 ILE A O 1
ATOM 671 N N . ASN A 1 87 ? 15.462 9.065 -20.095 1.00 89.25 87 ASN A N 1
ATOM 672 C CA . ASN A 1 87 ? 15.619 10.094 -21.114 1.00 89.25 87 ASN A CA 1
ATOM 673 C C . ASN A 1 87 ? 17.035 10.693 -21.049 1.00 89.25 87 ASN A C 1
ATOM 675 O O . ASN A 1 87 ? 17.804 10.409 -20.132 1.00 89.25 87 ASN A O 1
ATOM 679 N N . GLN A 1 88 ? 17.373 11.559 -22.005 1.00 81.88 88 GLN A N 1
ATOM 680 C CA . GLN A 1 88 ? 18.680 12.233 -22.053 1.00 81.88 88 GLN A CA 1
ATOM 681 C C . GLN A 1 88 ? 18.914 13.212 -20.885 1.00 81.88 88 GLN A C 1
ATOM 683 O O . GLN A 1 88 ? 20.050 13.594 -20.620 1.00 81.88 88 GLN A O 1
ATOM 688 N N . ILE A 1 89 ? 17.854 13.599 -20.168 1.00 82.38 89 ILE A N 1
ATOM 689 C CA . ILE A 1 89 ? 17.928 14.460 -18.978 1.00 82.38 89 ILE A CA 1
ATOM 690 C C . ILE A 1 89 ? 18.433 13.653 -17.767 1.00 82.38 89 ILE A C 1
ATOM 692 O O . ILE A 1 89 ? 19.120 14.183 -16.891 1.00 82.38 89 ILE A O 1
ATOM 696 N N . ASN A 1 90 ? 18.152 12.349 -17.728 1.00 81.50 90 ASN A N 1
ATOM 697 C CA . ASN A 1 90 ? 18.564 11.457 -16.653 1.00 81.50 90 ASN A CA 1
ATOM 698 C C . ASN A 1 90 ? 20.049 11.097 -16.774 1.00 81.50 90 ASN A C 1
ATOM 700 O O . ASN A 1 90 ? 20.425 10.066 -17.325 1.00 81.50 90 ASN A O 1
ATOM 704 N N . ARG A 1 91 ? 20.906 11.924 -16.167 1.00 80.69 91 ARG A N 1
ATOM 705 C CA . ARG A 1 91 ? 22.361 11.702 -16.106 1.00 80.69 91 ARG A CA 1
ATOM 706 C C . ARG A 1 91 ? 22.762 10.378 -15.432 1.00 80.69 91 ARG A C 1
ATOM 708 O O . ARG A 1 91 ? 23.831 9.850 -15.719 1.00 80.69 91 ARG A O 1
ATOM 715 N N . PHE A 1 92 ? 21.933 9.847 -14.528 1.00 89.75 92 PHE A N 1
ATOM 716 C CA . PHE A 1 92 ? 22.256 8.680 -13.697 1.00 89.75 92 PHE A CA 1
ATOM 717 C C . PHE A 1 92 ? 21.279 7.519 -13.916 1.00 89.75 92 PHE A C 1
ATOM 719 O O . PHE A 1 92 ? 20.408 7.267 -13.085 1.00 89.75 92 PHE A O 1
ATOM 726 N N . ILE A 1 93 ? 21.472 6.771 -15.005 1.00 90.75 93 ILE A N 1
ATOM 727 C CA . ILE A 1 93 ? 20.624 5.631 -15.399 1.00 90.75 93 ILE A CA 1
ATOM 728 C C . ILE A 1 93 ? 20.424 4.627 -14.254 1.00 90.75 93 ILE A C 1
ATOM 730 O O . ILE A 1 93 ? 19.293 4.281 -13.922 1.00 90.75 93 ILE A O 1
ATOM 734 N N . VAL A 1 94 ? 21.511 4.208 -13.599 1.00 92.88 94 VAL A N 1
ATOM 735 C CA . VAL A 1 94 ? 21.466 3.213 -12.511 1.00 92.88 94 VAL A CA 1
ATOM 736 C C . VAL A 1 94 ? 20.585 3.686 -11.353 1.00 92.88 94 VAL A C 1
ATOM 738 O O . VAL A 1 94 ? 19.796 2.918 -10.810 1.00 92.88 94 VAL A O 1
ATOM 741 N N . ARG A 1 95 ? 20.663 4.974 -10.997 1.00 92.69 95 ARG A N 1
ATOM 742 C CA . ARG A 1 95 ? 19.848 5.545 -9.917 1.00 92.69 95 ARG A CA 1
ATOM 743 C C . ARG A 1 95 ? 18.368 5.564 -10.289 1.00 92.69 95 ARG A C 1
ATOM 745 O O . ARG A 1 95 ? 17.531 5.267 -9.443 1.00 92.69 95 ARG A O 1
ATOM 752 N N . THR A 1 96 ? 18.059 5.891 -11.539 1.00 92.38 96 THR A N 1
ATOM 753 C CA . THR A 1 96 ? 16.692 5.898 -12.067 1.00 92.38 96 THR A CA 1
ATOM 754 C C . THR A 1 96 ? 16.086 4.491 -12.060 1.00 92.38 96 THR A C 1
ATOM 756 O O . THR A 1 96 ? 14.965 4.314 -11.589 1.00 92.38 96 THR A O 1
ATOM 759 N N . ILE A 1 97 ? 16.848 3.474 -12.472 1.00 94.25 97 ILE A N 1
ATOM 760 C CA . ILE A 1 97 ? 16.419 2.066 -12.414 1.00 94.25 97 ILE A CA 1
ATOM 761 C C . ILE A 1 97 ? 16.170 1.632 -10.964 1.00 94.25 97 ILE A C 1
ATOM 763 O O . ILE A 1 97 ? 15.103 1.105 -10.655 1.00 94.25 97 ILE A O 1
ATOM 767 N N . ASN A 1 98 ? 17.108 1.927 -10.058 1.00 94.88 98 ASN A N 1
ATOM 768 C CA . ASN A 1 98 ? 16.963 1.607 -8.635 1.00 94.88 98 ASN A CA 1
ATOM 769 C C . ASN A 1 98 ? 15.750 2.302 -8.003 1.00 94.88 98 ASN A C 1
ATOM 771 O O . ASN A 1 98 ? 15.124 1.753 -7.099 1.00 94.88 98 ASN A O 1
ATOM 775 N N . TYR A 1 9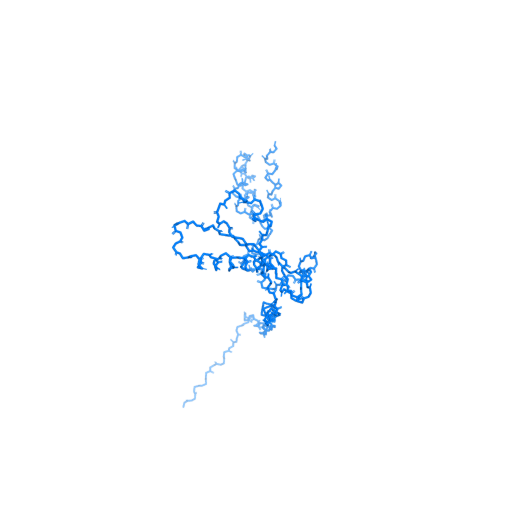9 ? 15.394 3.497 -8.476 1.00 94.12 99 TYR A N 1
ATOM 776 C CA . TYR A 1 99 ? 14.185 4.179 -8.032 1.00 94.12 99 TYR A CA 1
ATOM 777 C C . TYR A 1 99 ? 12.921 3.406 -8.425 1.00 94.12 99 TYR A C 1
ATOM 779 O O . TYR A 1 99 ? 12.079 3.168 -7.564 1.00 94.12 99 TYR A O 1
ATOM 787 N N . ALA A 1 100 ? 12.805 2.958 -9.681 1.00 94.62 100 ALA A N 1
ATOM 788 C CA . ALA A 1 100 ? 11.664 2.150 -10.121 1.00 94.62 100 ALA A CA 1
ATOM 789 C C . ALA A 1 100 ? 11.582 0.808 -9.377 1.00 94.62 100 ALA A C 1
ATOM 791 O O . ALA A 1 100 ? 10.501 0.406 -8.947 1.00 94.62 100 ALA A O 1
ATOM 792 N N . PHE A 1 101 ? 12.729 0.159 -9.162 1.00 96.50 101 PHE A N 1
ATOM 793 C CA . PHE A 1 101 ? 12.830 -1.063 -8.368 1.00 96.50 101 PHE A CA 1
ATOM 794 C C . PHE A 1 101 ? 12.308 -0.850 -6.938 1.00 96.50 101 PHE A C 1
ATOM 796 O O . PHE A 1 101 ? 11.372 -1.526 -6.510 1.00 96.50 101 PHE A O 1
ATOM 803 N N . ASN A 1 102 ? 12.830 0.149 -6.221 1.00 96.75 102 ASN A N 1
ATOM 804 C CA . ASN A 1 102 ? 12.405 0.451 -4.852 1.00 96.75 102 ASN A CA 1
ATOM 805 C C . ASN A 1 102 ? 10.932 0.882 -4.784 1.00 96.75 102 ASN A C 1
ATOM 807 O O . ASN A 1 102 ? 10.221 0.495 -3.859 1.00 96.75 102 ASN A O 1
ATOM 811 N N . ALA A 1 103 ? 10.455 1.643 -5.772 1.00 96.50 103 ALA A N 1
ATOM 812 C CA . ALA A 1 103 ? 9.056 2.046 -5.859 1.00 96.50 103 ALA A CA 1
ATOM 813 C C . ALA A 1 103 ? 8.119 0.833 -5.978 1.00 96.50 103 ALA A C 1
ATOM 815 O O . ALA A 1 103 ? 7.093 0.800 -5.302 1.00 96.50 103 ALA A O 1
ATOM 816 N N . SER A 1 104 ? 8.496 -0.186 -6.763 1.00 96.62 104 SER A N 1
ATOM 817 C CA . SER A 1 104 ? 7.702 -1.415 -6.899 1.00 96.62 104 SER A CA 1
ATOM 818 C C . SER A 1 104 ? 7.569 -2.177 -5.575 1.00 96.62 104 SER A C 1
ATOM 820 O O . SER A 1 104 ? 6.481 -2.647 -5.243 1.00 96.62 104 SER A O 1
ATOM 822 N N . LEU A 1 105 ? 8.637 -2.227 -4.770 1.00 96.38 105 LEU A N 1
ATOM 823 C CA . LEU A 1 105 ? 8.607 -2.846 -3.445 1.00 96.38 105 LEU A CA 1
ATOM 824 C C . LEU A 1 105 ? 7.712 -2.068 -2.477 1.00 96.38 105 LEU A C 1
ATOM 826 O O . LEU A 1 105 ? 6.877 -2.659 -1.797 1.00 96.38 105 LEU A O 1
ATOM 830 N N . VAL A 1 106 ? 7.867 -0.742 -2.425 1.00 95.06 106 VAL A N 1
ATOM 831 C CA . VAL A 1 106 ? 7.066 0.118 -1.543 1.00 95.06 106 VAL A CA 1
ATOM 832 C C . VAL A 1 106 ? 5.581 0.012 -1.886 1.00 95.06 106 VAL A C 1
ATOM 834 O O . VAL A 1 106 ? 4.772 -0.170 -0.979 1.00 95.06 106 VAL A O 1
ATOM 837 N N . ASP A 1 107 ? 5.214 0.059 -3.170 1.00 94.62 107 ASP A N 1
ATOM 838 C CA . ASP A 1 107 ? 3.822 -0.118 -3.604 1.00 94.62 107 ASP A CA 1
ATOM 839 C C . ASP A 1 107 ? 3.274 -1.492 -3.181 1.00 94.62 107 ASP A C 1
ATOM 841 O O . ASP A 1 107 ? 2.176 -1.586 -2.627 1.00 94.62 107 ASP A O 1
ATOM 845 N N . GLY A 1 108 ? 4.068 -2.557 -3.333 1.00 92.94 108 GLY A N 1
ATOM 846 C CA . GLY A 1 108 ? 3.694 -3.902 -2.890 1.00 92.94 108 GLY A CA 1
ATOM 847 C C . GLY A 1 108 ? 3.468 -3.990 -1.376 1.00 92.94 108 GLY A C 1
ATOM 848 O O . GLY A 1 108 ? 2.481 -4.581 -0.923 1.00 92.94 108 GLY A O 1
ATOM 849 N N . ILE A 1 109 ? 4.345 -3.374 -0.575 1.00 92.38 109 ILE A N 1
ATOM 850 C CA . ILE A 1 109 ? 4.219 -3.335 0.891 1.00 92.38 109 ILE A CA 1
ATOM 851 C C . ILE A 1 109 ? 2.982 -2.528 1.295 1.00 92.38 109 ILE A C 1
ATOM 853 O O . ILE A 1 109 ? 2.206 -2.961 2.143 1.00 92.38 109 ILE A O 1
ATOM 857 N N . VAL A 1 110 ? 2.743 -1.376 0.670 1.00 91.44 110 VAL A N 1
ATOM 858 C CA . VAL A 1 110 ? 1.568 -0.543 0.963 1.00 91.44 110 VAL A CA 1
ATOM 859 C C . VAL A 1 110 ? 0.273 -1.290 0.642 1.00 91.44 110 VAL A C 1
ATOM 861 O O . VAL A 1 110 ? -0.659 -1.260 1.444 1.00 91.44 110 VAL A O 1
ATOM 864 N N . ARG A 1 111 ? 0.210 -2.005 -0.486 1.00 88.00 111 ARG A N 1
ATOM 865 C CA . ARG A 1 111 ? -0.970 -2.798 -0.865 1.00 88.00 111 ARG A CA 1
ATOM 866 C C . ARG A 1 111 ? -1.199 -3.977 0.080 1.00 88.00 111 ARG A C 1
ATOM 868 O O . ARG A 1 111 ? -2.328 -4.197 0.508 1.00 88.00 111 ARG A O 1
ATOM 875 N N . SER A 1 112 ? -0.144 -4.697 0.450 1.00 87.31 112 SER A N 1
ATOM 876 C CA . SER A 1 112 ? -0.245 -5.836 1.377 1.00 87.31 112 SER A CA 1
ATOM 877 C C . SER A 1 112 ? -0.620 -5.425 2.806 1.00 87.31 112 SER A C 1
ATOM 879 O O . SER A 1 112 ? -1.368 -6.138 3.472 1.00 87.31 112 SER A O 1
ATOM 881 N N . THR A 1 113 ? -0.151 -4.264 3.268 1.00 85.81 113 THR A N 1
ATOM 882 C CA . THR A 1 113 ? -0.413 -3.766 4.629 1.00 85.81 113 THR A CA 1
ATOM 883 C C . THR A 1 113 ? -1.742 -3.026 4.745 1.00 85.81 113 THR A C 1
ATOM 885 O O . THR A 1 113 ? -2.529 -3.344 5.628 1.00 85.81 113 THR A O 1
ATOM 888 N N . LYS A 1 114 ? -2.031 -2.056 3.867 1.00 78.75 114 LYS A N 1
ATOM 889 C CA . LYS A 1 114 ? -3.217 -1.193 4.015 1.00 78.75 114 LYS A CA 1
ATOM 890 C C . LYS A 1 114 ? -4.511 -1.828 3.523 1.00 78.75 114 LYS A C 1
ATOM 892 O O . LYS A 1 114 ? -5.567 -1.516 4.058 1.00 78.75 114 LYS A O 1
ATOM 897 N N . ILE A 1 115 ? -4.445 -2.636 2.466 1.00 70.12 115 ILE A N 1
ATOM 898 C CA . ILE A 1 115 ? -5.652 -3.126 1.781 1.00 70.12 115 ILE A CA 1
ATOM 899 C C . ILE A 1 115 ? -6.051 -4.497 2.315 1.00 70.12 115 ILE A C 1
ATOM 901 O O . ILE A 1 115 ? -7.230 -4.769 2.506 1.00 70.12 115 ILE A O 1
ATOM 905 N N . LEU A 1 116 ? -5.064 -5.363 2.535 1.00 65.25 116 LEU A N 1
ATOM 906 C CA . LEU A 1 116 ? -5.300 -6.773 2.829 1.00 65.25 116 LEU A CA 1
ATOM 907 C C . LEU A 1 116 ? -5.036 -7.146 4.296 1.00 65.25 116 LEU A C 1
ATOM 909 O O . LEU A 1 116 ? -5.325 -8.279 4.672 1.00 65.25 116 LEU A O 1
ATOM 913 N N . ASP A 1 117 ? -4.489 -6.221 5.098 1.00 73.12 117 ASP A N 1
ATOM 914 C CA . ASP A 1 117 ? -4.184 -6.383 6.532 1.00 73.12 117 ASP A CA 1
ATOM 915 C C . ASP A 1 117 ? -3.469 -7.716 6.858 1.00 73.12 117 ASP A C 1
ATOM 917 O O . ASP A 1 117 ? -3.677 -8.350 7.891 1.00 73.12 117 ASP A O 1
ATOM 921 N N . VAL A 1 118 ? -2.621 -8.192 5.932 1.00 73.12 118 VAL A N 1
ATOM 922 C CA . VAL A 1 118 ? -2.129 -9.590 5.929 1.00 73.12 118 VAL A CA 1
ATOM 923 C C . VAL A 1 118 ? -1.119 -9.870 7.041 1.00 73.12 118 VAL A C 1
ATOM 925 O O . VAL A 1 118 ? -0.818 -11.022 7.373 1.00 73.12 118 VAL A O 1
ATOM 928 N N . PHE A 1 119 ? -0.554 -8.812 7.611 1.00 72.31 119 PHE A N 1
ATOM 929 C CA . PHE A 1 119 ? 0.405 -8.923 8.697 1.00 72.31 119 PHE A CA 1
ATOM 930 C C . PHE A 1 119 ? -0.261 -9.058 10.066 1.00 72.31 119 PHE A C 1
ATOM 932 O O . PHE A 1 119 ? 0.446 -9.358 11.022 1.00 72.31 119 PHE A O 1
ATOM 939 N N . ARG A 1 120 ? -1.594 -8.946 10.168 1.00 71.69 120 ARG A N 1
ATOM 940 C CA . ARG A 1 120 ? -2.300 -9.283 11.403 1.00 71.69 120 ARG A CA 1
ATOM 941 C C . ARG A 1 120 ? -2.424 -10.803 11.570 1.00 71.69 120 ARG A C 1
ATOM 943 O O . ARG A 1 120 ? -3.089 -11.441 10.753 1.00 71.69 120 ARG A O 1
ATOM 950 N N . PRO A 1 121 ? -1.819 -11.395 12.618 1.00 60.03 121 PRO A N 1
ATOM 951 C CA . PRO A 1 121 ? -1.942 -12.828 12.893 1.00 60.03 121 PRO A CA 1
ATOM 952 C C . PRO A 1 121 ? -3.393 -13.236 13.204 1.00 60.03 121 PRO A C 1
ATOM 954 O O . PRO A 1 121 ? -3.795 -14.340 12.850 1.00 60.03 121 PRO A O 1
ATOM 957 N N . ASP A 1 122 ? -4.192 -12.303 13.733 1.00 59.94 122 ASP A N 1
ATOM 958 C CA . ASP A 1 122 ? -5.596 -12.495 14.102 1.00 59.94 122 ASP A CA 1
ATOM 959 C C . ASP A 1 122 ? -6.529 -11.628 13.243 1.00 59.94 122 ASP A C 1
ATOM 961 O O . ASP A 1 122 ? -7.387 -10.918 13.762 1.00 59.94 122 ASP A O 1
ATOM 965 N N . ALA A 1 123 ? -6.389 -11.666 11.914 1.00 54.50 123 A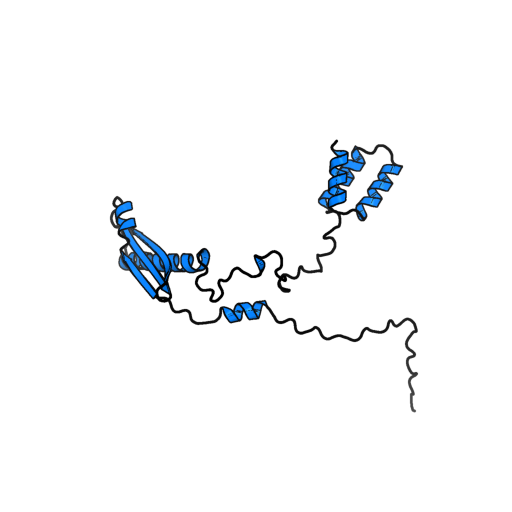LA A N 1
ATOM 966 C CA . ALA A 1 123 ? -7.336 -11.028 10.985 1.00 54.50 123 ALA A CA 1
ATOM 967 C C . ALA A 1 123 ? -8.732 -11.706 10.983 1.00 54.50 123 ALA A C 1
ATOM 969 O O . ALA A 1 123 ? -9.398 -11.803 9.951 1.00 54.50 123 ALA A O 1
ATOM 970 N N . GLN A 1 124 ? -9.186 -12.213 12.131 1.00 53.44 124 GLN A N 1
ATOM 971 C CA . GLN A 1 124 ? -10.601 -12.448 12.366 1.00 53.44 124 GLN A CA 1
ATOM 972 C C . GLN A 1 124 ? -11.318 -11.096 12.322 1.00 53.44 124 GLN A C 1
ATOM 974 O O . GLN A 1 124 ? -10.750 -10.067 12.696 1.00 53.44 124 GLN A O 1
ATOM 979 N N . GLN A 1 125 ? -12.564 -11.095 11.835 1.00 52.19 125 GLN A N 1
ATOM 980 C CA . GLN A 1 125 ? -13.433 -9.923 11.911 1.00 52.19 125 GLN A CA 1
ATOM 981 C C . GLN A 1 125 ? -13.319 -9.336 13.314 1.00 52.19 125 GLN A C 1
ATOM 983 O O . GLN A 1 125 ? -13.524 -10.049 14.296 1.00 52.19 125 GLN A O 1
ATOM 988 N N . HIS A 1 126 ? -12.929 -8.062 13.388 1.00 53.31 126 HIS A N 1
ATOM 989 C CA . HIS A 1 126 ? -12.762 -7.368 14.654 1.00 53.31 126 HIS A CA 1
ATOM 990 C C . HIS A 1 126 ? -13.996 -7.669 15.517 1.00 53.31 126 HIS A C 1
ATOM 992 O O . HIS A 1 126 ? -15.107 -7.519 14.998 1.00 53.31 126 HIS A O 1
ATOM 998 N N . PRO A 1 127 ? -13.858 -8.089 16.790 1.00 52.66 127 PRO A N 1
ATOM 999 C CA . PRO A 1 127 ? -15.015 -8.418 17.620 1.00 52.66 127 PRO A CA 1
ATOM 1000 C C . PRO A 1 127 ? -16.072 -7.301 17.644 1.00 52.66 127 PRO A C 1
ATOM 1002 O O . PRO A 1 127 ? -17.243 -7.612 17.793 1.00 52.66 127 PRO A O 1
ATOM 1005 N N . TRP A 1 128 ? -15.677 -6.041 17.384 1.00 51.38 128 TRP A N 1
ATOM 1006 C CA . TRP A 1 128 ? -16.513 -4.836 17.219 1.00 51.38 128 TRP A CA 1
ATOM 1007 C C . TRP A 1 128 ? -17.479 -4.815 16.034 1.00 51.38 128 TRP A C 1
ATOM 1009 O O . TRP A 1 128 ? -18.368 -3.970 16.012 1.00 51.38 128 TRP A O 1
ATOM 1019 N N . ASN A 1 129 ? -17.317 -5.696 15.048 1.00 50.47 129 ASN A N 1
ATOM 1020 C CA . ASN A 1 129 ? -18.167 -5.705 13.855 1.00 50.47 129 ASN A CA 1
ATOM 1021 C C . ASN A 1 129 ? -19.501 -6.440 14.084 1.00 50.47 129 ASN A C 1
ATOM 1023 O O . ASN A 1 129 ? -20.353 -6.449 13.197 1.00 50.47 129 ASN A O 1
ATOM 1027 N N . GLY A 1 130 ? -19.691 -7.053 15.259 1.00 52.09 130 GLY A N 1
ATOM 1028 C CA . GLY A 1 130 ? -20.967 -7.611 15.695 1.00 52.09 130 GLY A CA 1
ATOM 1029 C C . GLY A 1 130 ? -21.746 -6.632 16.586 1.00 52.09 130 GLY A C 1
ATOM 1030 O O . GLY A 1 130 ? -21.135 -5.900 17.364 1.00 52.09 130 GLY A O 1
ATOM 1031 N N . PRO A 1 131 ? -23.092 -6.655 16.569 1.00 51.28 131 PRO A N 1
ATOM 1032 C CA . PRO A 1 131 ? -23.936 -5.767 17.381 1.00 51.28 131 PRO A CA 1
ATOM 1033 C C . PRO A 1 131 ? -23.779 -5.937 18.908 1.00 51.28 131 PRO A C 1
ATOM 1035 O O . PRO A 1 131 ? -24.367 -5.172 19.663 1.00 51.28 131 PRO A O 1
ATOM 1038 N N . SER A 1 132 ? -22.995 -6.917 19.374 1.00 51.06 132 SER A N 1
ATOM 1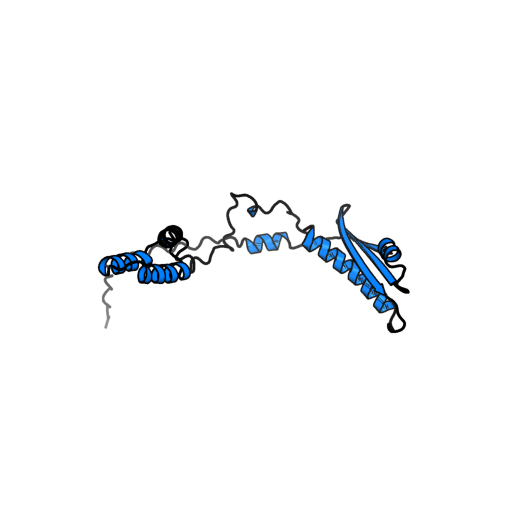039 C CA . SER A 1 132 ? -22.888 -7.309 20.788 1.00 51.06 132 SER A CA 1
ATOM 1040 C C . SER A 1 132 ? -21.459 -7.247 21.352 1.00 51.06 132 SER A C 1
ATOM 1042 O O . SER A 1 132 ? -21.157 -7.885 22.361 1.00 51.06 132 SER A O 1
ATOM 1044 N N . ALA A 1 133 ? -20.559 -6.513 20.700 1.00 56.44 133 ALA A N 1
ATOM 1045 C CA . ALA A 1 133 ? -19.167 -6.401 21.120 1.00 56.44 133 ALA A CA 1
ATOM 1046 C C . ALA A 1 133 ? -18.986 -5.438 22.318 1.00 56.44 133 ALA A C 1
ATOM 1048 O O . ALA A 1 133 ? -19.484 -4.309 22.267 1.00 56.44 133 ALA A O 1
ATOM 1049 N N . PRO A 1 134 ? -18.225 -5.800 23.370 1.00 53.59 134 PRO A N 1
ATOM 1050 C CA . PRO A 1 134 ? -18.107 -5.007 24.608 1.00 53.59 134 PRO A CA 1
ATOM 1051 C C . PRO A 1 134 ? -17.114 -3.819 24.540 1.00 53.59 134 PRO A C 1
ATOM 1053 O O . PRO A 1 134 ? -15.968 -4.011 24.915 1.00 53.59 134 PRO A O 1
ATOM 1056 N N . LYS A 1 135 ? -17.509 -2.622 24.048 1.00 56.25 135 LYS A N 1
ATOM 1057 C CA . LYS A 1 135 ? -16.607 -1.494 23.641 1.00 56.25 135 LYS A CA 1
ATOM 1058 C C . LYS A 1 135 ? -15.337 -1.342 24.510 1.00 56.25 135 LYS A C 1
ATOM 1060 O O . LYS A 1 135 ? -15.467 -1.328 25.736 1.00 56.25 135 LYS A O 1
ATOM 1065 N N . PRO A 1 136 ? -14.119 -1.185 23.934 1.00 54.66 136 PRO A N 1
ATOM 1066 C CA . PRO A 1 136 ? -12.910 -1.065 24.742 1.00 54.66 136 PRO A CA 1
ATOM 1067 C C . PRO A 1 136 ? -13.011 0.168 25.635 1.00 54.66 136 PRO A C 1
ATOM 1069 O O . PRO A 1 136 ? -13.370 1.246 25.170 1.00 54.66 136 PRO A O 1
ATOM 1072 N N . VAL A 1 137 ? -12.620 0.028 26.900 1.00 57.19 137 VAL A N 1
ATOM 1073 C CA . VAL A 1 137 ? -12.646 1.109 27.904 1.00 57.19 137 VAL A CA 1
ATOM 1074 C C . VAL A 1 137 ? -11.756 2.301 27.506 1.00 57.19 137 VAL A C 1
ATOM 1076 O O . VAL A 1 137 ? -11.934 3.405 28.007 1.00 57.19 137 VAL A O 1
ATOM 1079 N N . SER A 1 138 ? -10.814 2.103 26.583 1.00 53.38 138 SER A N 1
ATOM 1080 C CA . SER A 1 138 ? -9.968 3.136 25.967 1.00 53.38 138 SER A CA 1
ATOM 1081 C C . SER A 1 138 ? -10.707 4.018 24.947 1.00 53.38 138 SER A C 1
ATOM 1083 O O . SER A 1 138 ? -10.270 5.135 24.697 1.00 53.38 138 SER A O 1
ATOM 1085 N N . TYR A 1 139 ? -11.845 3.552 24.422 1.00 52.81 139 TYR A N 1
ATOM 1086 C CA . TYR A 1 139 ? -12.886 4.372 23.786 1.00 52.81 139 TYR A CA 1
ATOM 1087 C C . TYR A 1 139 ? -13.983 4.742 24.784 1.00 52.81 139 TYR A C 1
ATOM 1089 O O . TYR A 1 139 ? -15.096 5.071 24.375 1.00 52.81 139 TYR A O 1
ATOM 1097 N N . GLY A 1 140 ? -13.698 4.644 26.086 1.00 47.16 140 GLY A N 1
ATOM 1098 C CA . GLY A 1 140 ? -14.521 5.267 27.101 1.00 47.16 140 GLY A CA 1
ATOM 1099 C C . GLY A 1 140 ? -14.652 6.719 26.696 1.00 47.16 140 GLY A C 1
ATOM 1100 O O . GLY A 1 140 ? -13.674 7.467 26.734 1.00 47.16 140 GLY A O 1
ATOM 1101 N N . GLU A 1 141 ? -15.846 7.065 26.220 1.00 48.69 141 GLU A N 1
ATOM 1102 C CA . GLU A 1 141 ? -16.285 8.438 26.105 1.00 48.69 141 GLU A CA 1
ATOM 1103 C C . GLU A 1 141 ? -15.797 9.118 27.369 1.00 48.69 141 GLU A C 1
ATOM 1105 O O . GLU A 1 141 ? -15.988 8.610 28.477 1.00 48.69 141 GLU A O 1
ATOM 1110 N N . THR A 1 142 ? -15.049 10.199 27.202 1.00 43.97 142 THR A N 1
ATOM 1111 C CA . THR A 1 142 ? -14.713 11.091 28.290 1.00 43.97 142 THR A CA 1
ATOM 1112 C C . THR A 1 142 ? -16.049 11.425 28.951 1.00 43.97 142 THR A C 1
ATOM 1114 O O . THR A 1 142 ? -16.778 12.282 28.467 1.00 43.97 142 THR A O 1
ATOM 1117 N N . GLU A 1 143 ? -16.410 10.726 30.031 1.00 46.19 143 GLU A N 1
ATOM 1118 C CA . GLU A 1 143 ? -17.675 10.923 30.755 1.00 46.19 143 GLU A CA 1
ATOM 1119 C C . GLU A 1 143 ? -17.763 12.352 31.322 1.00 46.19 143 GLU A C 1
ATOM 1121 O O . GLU A 1 143 ? -18.809 12.792 31.777 1.00 46.19 143 GLU A O 1
ATOM 1126 N N . GLN A 1 144 ? -16.681 13.130 31.219 1.00 43.19 144 GLN A N 1
ATOM 1127 C CA . GLN A 1 144 ? -16.663 14.572 31.448 1.00 43.19 144 GLN A CA 1
ATOM 1128 C C . GLN A 1 144 ? -17.357 15.406 30.353 1.00 43.19 144 GLN A C 1
ATOM 1130 O O . GLN A 1 144 ? -17.644 16.572 30.601 1.00 43.19 144 GLN A O 1
ATOM 1135 N N . TYR A 1 145 ? -17.674 14.833 29.187 1.00 43.38 145 TYR A N 1
ATOM 1136 C CA . TYR A 1 145 ? -18.532 15.433 28.154 1.00 43.38 145 TYR A CA 1
ATOM 1137 C C . TYR A 1 145 ? -19.843 14.660 27.930 1.00 43.38 145 TYR A C 1
ATOM 1139 O O . TYR A 1 145 ? -20.665 15.091 27.130 1.00 43.38 145 TYR A O 1
ATOM 1147 N N . ALA A 1 146 ? -20.087 13.570 28.668 1.00 40.69 146 ALA A N 1
ATOM 1148 C CA . ALA A 1 146 ? -21.360 12.841 28.672 1.00 40.69 146 ALA A CA 1
ATOM 1149 C C . ALA A 1 146 ? -22.410 13.481 29.607 1.00 40.69 146 ALA A C 1
ATOM 1151 O O . ALA A 1 146 ? -23.303 12.812 30.122 1.00 40.69 146 ALA A O 1
ATOM 1152 N N . GLY A 1 147 ? -22.325 14.794 29.830 1.00 42.69 147 GLY A N 1
ATOM 1153 C CA . GLY A 1 147 ? -23.506 15.557 30.202 1.00 42.69 147 GLY A CA 1
ATOM 1154 C C . GLY A 1 147 ? -24.320 15.752 28.930 1.00 42.69 147 GLY A C 1
ATOM 1155 O O . GLY A 1 147 ? -23.856 16.457 28.044 1.00 42.69 147 GLY A O 1
ATOM 1156 N N . SER A 1 148 ? -25.505 15.141 28.853 1.00 48.59 148 SER A N 1
ATOM 1157 C CA . SER A 1 148 ? -26.524 15.299 27.798 1.00 48.59 148 SER A CA 1
ATOM 1158 C C . SER A 1 148 ? -26.406 14.500 26.489 1.00 48.59 148 SER A C 1
ATOM 1160 O O . SER A 1 148 ? -26.506 15.046 25.396 1.00 48.59 148 SER A O 1
ATOM 1162 N N . GLY A 1 149 ? -26.329 13.169 26.572 1.00 51.75 149 GLY A N 1
ATOM 1163 C CA . GLY A 1 149 ? -26.745 12.336 25.429 1.00 51.75 149 GLY A CA 1
ATOM 1164 C C . GLY A 1 149 ? -28.227 12.524 25.059 1.00 51.75 149 GLY A C 1
ATOM 1165 O O . GLY A 1 149 ? -28.576 12.403 23.887 1.00 51.75 149 GLY A O 1
ATOM 1166 N N . ASP A 1 150 ? -29.060 12.892 26.041 1.00 57.50 150 ASP A N 1
ATOM 1167 C CA . ASP A 1 150 ? -30.501 13.083 25.859 1.00 57.50 150 ASP A CA 1
ATOM 1168 C C . ASP A 1 150 ? -30.968 14.535 25.868 1.00 57.50 150 ASP A C 1
ATOM 1170 O O . ASP A 1 150 ? -32.049 14.778 25.352 1.00 57.50 150 ASP A O 1
ATOM 1174 N N . SER A 1 151 ? -30.225 15.513 26.404 1.00 68.94 151 SER A N 1
ATOM 1175 C CA . SER A 1 151 ? -30.764 16.882 26.462 1.00 68.94 151 SER A CA 1
ATOM 1176 C C . SER A 1 151 ? 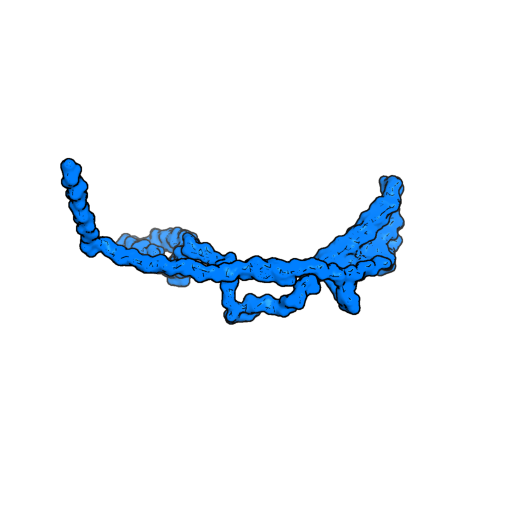-30.710 17.576 25.107 1.00 68.94 151 SER A C 1
ATOM 1178 O O . SER A 1 151 ? -29.875 17.287 24.246 1.00 68.94 151 SER A O 1
ATOM 1180 N N . ILE A 1 152 ? -31.613 18.533 24.929 1.00 81.88 152 ILE A N 1
ATOM 1181 C CA . ILE A 1 152 ? -31.663 19.397 23.759 1.00 81.88 152 ILE A CA 1
ATOM 1182 C C . ILE A 1 152 ? -30.285 19.996 23.435 1.00 81.88 152 ILE A C 1
ATOM 1184 O O . ILE A 1 152 ? -29.573 20.498 24.305 1.00 81.88 152 ILE A O 1
ATOM 1188 N N . THR A 1 153 ? -29.906 19.968 22.157 1.00 81.56 153 THR A N 1
ATOM 1189 C CA . THR A 1 153 ? -28.669 20.619 21.704 1.00 81.56 153 THR A CA 1
ATOM 1190 C C . THR A 1 153 ? -28.828 22.142 21.683 1.00 81.56 153 THR A C 1
ATOM 1192 O O . THR A 1 153 ? -29.905 22.652 21.371 1.00 81.56 153 THR A O 1
ATOM 1195 N N . ASP A 1 154 ? -27.745 22.897 21.887 1.00 81.19 154 ASP A N 1
ATOM 1196 C CA . ASP A 1 154 ? -27.771 24.374 21.831 1.00 81.19 154 ASP A CA 1
ATOM 1197 C C . ASP A 1 154 ? -28.352 24.921 20.513 1.00 81.19 154 ASP A C 1
ATOM 1199 O O . ASP A 1 154 ? -29.026 25.956 20.476 1.00 81.19 154 ASP A O 1
ATOM 1203 N N . LYS A 1 155 ? -28.133 24.196 19.407 1.00 83.62 155 LYS A N 1
ATOM 1204 C CA . LYS A 1 155 ? -28.693 24.526 18.088 1.00 83.62 155 LYS A CA 1
ATOM 1205 C C . LYS A 1 155 ? -30.210 24.343 18.034 1.00 83.62 155 LYS A C 1
ATOM 1207 O O . LYS A 1 155 ? -30.899 25.189 17.477 1.00 83.62 155 LYS A O 1
ATOM 1212 N N . GLN A 1 156 ? -30.738 23.259 18.601 1.00 83.88 156 GLN A N 1
ATOM 1213 C CA . GLN A 1 156 ? -32.186 23.044 18.672 1.00 83.88 156 GLN A CA 1
ATOM 1214 C C . GLN A 1 156 ? -32.840 24.032 19.639 1.00 83.88 156 GLN A C 1
ATOM 1216 O O . GLN A 1 156 ? -33.895 24.573 19.324 1.00 83.88 156 GLN A O 1
ATOM 1221 N N . LYS A 1 157 ? -32.186 24.325 20.769 1.00 86.56 157 LYS A N 1
ATOM 1222 C CA . LYS A 1 157 ? -32.670 25.278 21.773 1.00 86.56 157 LYS A CA 1
ATOM 1223 C C . LYS A 1 157 ? -32.775 26.694 21.218 1.00 86.56 157 LYS A C 1
ATOM 1225 O O . LYS A 1 157 ? -33.818 27.326 21.343 1.00 86.56 157 LYS A O 1
ATOM 1230 N N . SER A 1 158 ? -31.721 27.183 20.564 1.00 86.00 158 SER A N 1
ATOM 1231 C CA . SER A 1 158 ? -31.741 28.507 19.925 1.00 86.00 158 SER A CA 1
ATOM 1232 C C . SER A 1 158 ? -32.801 28.607 18.826 1.00 86.00 158 SER A C 1
ATOM 1234 O O . SER A 1 158 ? -33.491 29.621 18.730 1.00 86.00 158 SER A O 1
ATOM 1236 N N . TYR A 1 159 ? -32.986 27.544 18.041 1.00 88.06 159 TYR A N 1
ATOM 1237 C CA . TYR A 1 159 ? -33.999 27.522 16.992 1.00 88.06 159 TYR A CA 1
ATOM 1238 C C . TYR A 1 159 ? -35.433 27.482 17.543 1.00 88.06 159 TYR A C 1
ATOM 1240 O O . TYR A 1 159 ? -36.293 28.213 17.057 1.00 88.06 159 TYR A O 1
ATOM 1248 N N . LEU A 1 160 ? -35.691 26.694 18.592 1.00 87.00 160 LEU A N 1
ATOM 1249 C CA . LEU A 1 160 ? -36.989 26.671 19.270 1.00 87.00 160 LEU A CA 1
ATOM 1250 C C . LEU A 1 160 ? -37.327 28.009 19.923 1.00 87.00 160 LEU A C 1
ATOM 1252 O O . LEU A 1 160 ? -38.458 28.460 19.789 1.00 87.00 160 LEU A O 1
ATOM 1256 N N . LEU A 1 161 ? -36.357 28.688 20.545 1.00 86.75 161 LEU A N 1
ATOM 1257 C CA . LEU A 1 161 ? -36.564 30.040 21.075 1.00 86.75 161 LEU A CA 1
ATOM 1258 C C . LEU A 1 161 ? -37.044 31.008 19.989 1.00 86.75 161 LEU A C 1
ATOM 1260 O O . LEU A 1 161 ? -37.990 31.759 20.212 1.00 86.75 161 LEU A O 1
ATOM 1264 N N . GLN A 1 162 ? -36.438 30.957 18.802 1.00 85.62 162 GLN A N 1
ATOM 1265 C CA . GLN A 1 162 ? -36.844 31.800 17.679 1.00 85.62 162 GLN A CA 1
ATOM 1266 C C . GLN A 1 162 ? -38.262 31.463 17.187 1.00 85.62 162 GLN A C 1
ATOM 1268 O O . GLN A 1 162 ? -39.043 32.368 16.889 1.00 85.62 162 GLN A O 1
ATOM 1273 N N . LEU A 1 163 ? -38.612 30.174 17.120 1.00 85.81 163 LEU A N 1
ATOM 1274 C CA . LEU A 1 163 ? -39.945 29.723 16.708 1.00 85.81 163 LEU A CA 1
ATOM 1275 C C . LEU A 1 163 ? -41.024 30.122 17.721 1.00 85.81 163 LEU A C 1
ATOM 1277 O O . LEU A 1 163 ? -42.061 30.642 17.318 1.00 85.81 163 LEU A O 1
ATOM 1281 N N . ILE A 1 164 ? -40.760 29.950 19.017 1.00 86.31 164 ILE A N 1
ATOM 1282 C CA . ILE A 1 164 ? -41.667 30.336 20.105 1.00 86.31 164 ILE A CA 1
ATOM 1283 C C . ILE A 1 164 ? -41.897 31.855 20.094 1.00 86.31 164 ILE A C 1
ATOM 1285 O O . ILE A 1 164 ? -43.038 32.305 20.149 1.00 86.31 164 ILE A O 1
ATOM 1289 N N . GLN A 1 165 ? -40.839 32.656 19.931 1.00 84.50 165 GLN A N 1
ATOM 1290 C CA . GLN A 1 165 ? -40.952 34.118 19.830 1.00 84.50 165 GLN A CA 1
ATOM 1291 C C . GLN A 1 165 ? -41.763 34.582 18.613 1.00 84.50 165 GLN A C 1
ATOM 1293 O O . GLN A 1 165 ? -42.401 35.630 18.673 1.00 84.50 165 GLN A O 1
ATOM 1298 N N . THR A 1 166 ? -41.726 33.823 17.516 1.00 84.12 166 THR A N 1
ATOM 1299 C CA . THR A 1 166 ? -42.379 34.207 16.255 1.00 84.12 166 THR A CA 1
ATOM 1300 C C . THR A 1 166 ? -43.832 33.737 16.180 1.00 84.12 166 THR A C 1
ATOM 1302 O O . THR A 1 166 ? -44.673 34.455 15.649 1.00 84.12 166 THR A O 1
ATOM 1305 N N . ASN A 1 167 ? -44.136 32.549 16.709 1.00 80.75 167 ASN A N 1
ATOM 1306 C CA . ASN A 1 167 ? -45.430 31.888 16.514 1.00 80.75 167 ASN A CA 1
ATOM 1307 C C . ASN A 1 167 ? -46.362 31.948 17.736 1.00 80.75 167 ASN A C 1
ATOM 1309 O O . ASN A 1 167 ? -47.570 31.791 17.572 1.00 80.75 167 ASN A O 1
ATOM 1313 N N . VAL A 1 168 ? -45.847 32.178 18.950 1.00 84.00 168 VAL A N 1
ATOM 1314 C CA . VAL A 1 168 ? -46.671 32.265 20.168 1.00 84.00 168 VAL A CA 1
ATOM 1315 C C . VAL A 1 168 ? -46.954 33.733 20.469 1.00 84.00 168 VAL A C 1
ATOM 1317 O O . VAL A 1 168 ? -46.035 34.493 20.773 1.00 84.00 168 VAL A O 1
ATOM 1320 N N . SER A 1 169 ? -48.217 34.146 20.331 1.00 78.38 169 SER A N 1
ATOM 1321 C CA . SER A 1 169 ? -48.644 35.544 20.523 1.00 78.38 169 SER A CA 1
ATOM 1322 C C . SER A 1 169 ? -48.983 35.879 21.977 1.00 78.38 169 SER A C 1
ATOM 1324 O O . SER A 1 169 ? -48.897 37.046 22.350 1.00 78.38 169 SER A O 1
ATOM 1326 N N . ASP A 1 170 ? -49.352 34.871 22.770 1.00 85.88 170 ASP A N 1
ATOM 1327 C CA . ASP A 1 170 ? -49.646 35.011 24.196 1.00 85.88 170 ASP A CA 1
ATOM 1328 C C . ASP A 1 170 ? -48.342 35.018 25.011 1.00 85.88 170 ASP A C 1
ATOM 1330 O O . ASP A 1 170 ? -47.425 34.233 24.754 1.00 85.88 170 ASP A O 1
ATOM 1334 N N . GLU A 1 171 ? -48.234 35.956 25.945 1.00 76.88 171 GLU A N 1
ATOM 1335 C CA . GLU A 1 171 ? -47.020 36.211 26.719 1.00 76.88 171 GLU A CA 1
ATOM 1336 C C . GLU A 1 171 ? -46.843 35.174 27.838 1.00 76.88 171 GLU A C 1
ATOM 1338 O O . GLU A 1 171 ? -45.732 34.679 28.037 1.00 76.88 171 GLU A O 1
ATOM 1343 N N . ASP A 1 172 ? -47.940 34.736 28.461 1.00 78.12 172 ASP A N 1
ATOM 1344 C CA . ASP A 1 172 ? -47.909 33.746 29.543 1.00 78.12 172 ASP A CA 1
ATOM 1345 C C . ASP A 1 172 ? -47.543 32.346 29.013 1.00 78.12 172 ASP A C 1
ATOM 1347 O O . ASP A 1 172 ? -46.714 31.635 29.593 1.00 78.12 172 ASP A O 1
ATOM 1351 N N . ASP A 1 173 ? -48.089 31.962 27.854 1.00 77.81 173 ASP A N 1
ATOM 1352 C CA . ASP A 1 173 ? -47.762 30.691 27.191 1.00 77.81 173 ASP A CA 1
ATOM 1353 C C . ASP A 1 173 ? -46.313 30.666 26.689 1.00 77.81 173 ASP A C 1
ATOM 1355 O O . ASP A 1 173 ? -45.641 29.626 26.701 1.00 77.81 173 ASP A O 1
ATOM 1359 N N . ARG A 1 174 ? -45.798 31.825 26.265 1.00 82.12 174 ARG A N 1
ATOM 1360 C CA . ARG A 1 174 ? -44.418 31.970 25.800 1.00 82.12 174 ARG A CA 1
ATOM 1361 C C . ARG A 1 174 ? -43.426 31.715 26.933 1.00 82.12 174 ARG A C 1
ATOM 1363 O O . ARG A 1 174 ? -42.458 30.978 26.735 1.00 82.12 174 ARG A O 1
ATOM 1370 N N . GLU A 1 175 ? -43.649 32.288 28.112 1.00 80.56 175 GLU A N 1
ATOM 1371 C CA . GLU A 1 175 ? -42.763 32.098 29.268 1.00 80.56 175 GLU A CA 1
ATOM 1372 C C . GLU A 1 175 ? -42.771 30.653 29.787 1.00 80.56 175 GLU A C 1
ATOM 1374 O O . GLU A 1 175 ? -41.717 30.106 30.143 1.00 80.56 175 GLU A O 1
ATOM 1379 N N . GLN A 1 176 ? -43.932 29.992 29.755 1.00 80.38 176 GLN A N 1
ATOM 1380 C CA . GLN A 1 176 ? -44.052 28.582 30.128 1.00 80.38 176 GLN A CA 1
ATOM 1381 C C . GLN A 1 176 ? -43.261 27.669 29.183 1.00 80.38 176 GLN A C 1
ATOM 1383 O O . GLN A 1 176 ? -42.506 26.810 29.644 1.00 80.38 176 GLN A O 1
ATOM 1388 N N . GLN A 1 177 ? -43.360 27.882 27.868 1.00 78.38 177 GLN A N 1
ATOM 1389 C CA . GLN A 1 177 ? -42.624 27.078 26.887 1.00 78.38 177 GLN A CA 1
ATOM 1390 C C . GLN A 1 177 ? -41.112 27.320 26.946 1.00 78.38 177 GLN A C 1
ATOM 1392 O O . GLN A 1 177 ? -40.331 26.377 26.826 1.00 78.38 177 GLN A O 1
ATOM 1397 N N . ILE A 1 178 ? -40.675 28.559 27.196 1.00 82.69 178 ILE A N 1
ATOM 1398 C CA . ILE A 1 178 ? -39.249 28.881 27.367 1.00 82.69 178 ILE A CA 1
ATOM 1399 C C . ILE A 1 178 ? -38.667 28.174 28.596 1.00 82.69 178 ILE A C 1
ATOM 1401 O O . ILE A 1 178 ? -37.535 27.687 28.544 1.00 82.69 178 ILE A O 1
ATOM 1405 N N . SER A 1 179 ? -39.441 28.081 29.678 1.00 81.62 179 SER A N 1
ATOM 1406 C CA . SER A 1 179 ? -39.020 27.405 30.909 1.00 81.62 179 SER A CA 1
ATOM 1407 C C . SER A 1 179 ? -38.827 25.896 30.703 1.00 81.62 179 SER A C 1
ATOM 1409 O O . SER A 1 179 ? -37.891 25.316 31.249 1.00 81.62 179 SER A O 1
ATOM 1411 N N . GLN A 1 180 ? -39.641 25.272 29.845 1.00 79.81 180 GLN A N 1
ATOM 1412 C CA . GLN A 1 180 ? -39.567 23.838 29.533 1.00 79.81 180 GLN A CA 1
ATOM 1413 C C . GLN A 1 180 ? -38.378 23.466 28.627 1.00 79.81 180 GLN A C 1
ATOM 1415 O O . GLN A 1 180 ? -37.877 22.345 28.693 1.00 79.81 180 GLN A O 1
ATOM 1420 N N . LEU A 1 181 ? -37.835 24.411 27.847 1.00 81.25 181 LEU A N 1
ATOM 1421 C CA . LEU A 1 181 ? -36.685 24.162 26.964 1.00 81.25 181 LEU A CA 1
ATOM 1422 C C . LEU A 1 181 ? -35.406 23.731 27.696 1.00 81.25 181 LEU A C 1
ATOM 1424 O O . LEU A 1 181 ? -34.485 23.230 27.058 1.00 81.25 181 LEU A O 1
ATOM 1428 N N . GLY A 1 182 ? -35.285 23.984 29.002 1.00 74.75 182 GLY A N 1
ATOM 1429 C CA . GLY A 1 182 ? -34.128 23.551 29.792 1.00 74.75 182 GLY A CA 1
ATOM 1430 C C . GLY A 1 182 ? -34.121 22.055 30.105 1.00 74.75 182 GLY A C 1
ATOM 1431 O O . GLY A 1 182 ? -33.050 21.493 30.323 1.00 74.75 182 GLY A O 1
ATOM 1432 N N . GLU A 1 183 ? -35.296 21.430 30.101 1.00 79.12 183 GLU A N 1
ATOM 1433 C CA . GLU A 1 183 ? -35.507 20.047 30.543 1.00 79.12 183 GLU A CA 1
ATOM 1434 C C . GLU A 1 183 ? -35.824 19.098 29.379 1.00 79.12 183 GLU A C 1
ATOM 1436 O O . GLU A 1 183 ? -35.822 17.884 29.556 1.00 79.12 183 GLU A O 1
ATOM 1441 N N . MET A 1 184 ? -36.053 19.644 28.181 1.00 81.00 184 MET A N 1
ATOM 1442 C CA . MET A 1 184 ? -36.406 18.869 26.996 1.00 81.00 184 MET A CA 1
ATOM 1443 C C . MET A 1 184 ? -35.263 18.012 26.462 1.00 81.00 184 MET A C 1
ATOM 1445 O O . MET A 1 184 ? -34.092 18.419 26.415 1.00 81.00 184 MET A O 1
ATOM 1449 N N . SER A 1 185 ? -35.651 16.850 25.945 1.00 84.31 185 SER A N 1
ATOM 1450 C CA . SER A 1 185 ? -34.759 15.961 25.224 1.00 84.31 185 SER A CA 1
ATOM 1451 C C . SER A 1 185 ? -34.563 16.355 23.756 1.00 84.31 185 SER A C 1
ATOM 1453 O O . SER A 1 185 ? -35.294 17.170 23.182 1.00 84.31 185 SER A O 1
ATOM 1455 N N . ARG A 1 186 ? -33.557 15.762 23.107 1.00 83.19 186 ARG A N 1
ATOM 1456 C CA . ARG A 1 186 ? -33.248 15.987 21.685 1.00 83.19 186 ARG A CA 1
ATOM 1457 C C . ARG A 1 186 ? -34.396 15.596 20.749 1.00 83.19 186 ARG A C 1
ATOM 1459 O O . ARG A 1 186 ? -34.579 16.237 19.704 1.00 83.19 186 ARG A O 1
ATOM 1466 N N . ASP A 1 187 ? -35.122 14.544 21.104 1.00 82.06 187 ASP A N 1
ATOM 1467 C CA . ASP A 1 187 ? -36.202 13.988 20.294 1.00 82.06 187 ASP A CA 1
ATOM 1468 C C . ASP A 1 187 ? -37.476 14.823 20.466 1.00 82.06 187 ASP A C 1
ATOM 1470 O O . ASP A 1 187 ? -38.026 15.291 19.469 1.00 82.06 187 ASP A O 1
ATOM 1474 N N . GLU A 1 188 ? -37.833 15.179 21.705 1.00 81.56 188 GLU A N 1
ATOM 1475 C CA . GLU A 1 188 ? -38.927 16.119 22.002 1.00 81.56 188 GLU A CA 1
ATOM 1476 C C . GLU A 1 188 ? -38.695 17.487 21.345 1.00 81.56 188 GLU A C 1
ATOM 1478 O O . GLU A 1 188 ? -39.607 18.082 20.769 1.00 81.56 188 GLU A O 1
ATOM 1483 N N . ALA A 1 189 ? -37.451 17.980 21.355 1.00 84.25 189 ALA A N 1
ATOM 1484 C CA . ALA A 1 189 ? -37.093 19.214 20.665 1.00 84.25 189 ALA A CA 1
ATOM 1485 C C . ALA A 1 189 ? -37.296 19.115 19.150 1.00 84.25 189 ALA A C 1
ATOM 1487 O O . ALA A 1 189 ? -37.721 20.078 18.511 1.00 84.25 189 ALA A O 1
ATOM 1488 N N . SER A 1 190 ? -37.007 17.957 18.560 1.00 84.62 190 SER A N 1
ATOM 1489 C CA . SER A 1 190 ? -37.193 17.739 17.125 1.00 84.62 190 SER A CA 1
ATOM 1490 C C . SER A 1 190 ? -38.673 17.671 16.747 1.00 84.62 190 SER A C 1
ATOM 1492 O O . SER A 1 190 ? -39.055 18.231 15.718 1.00 84.62 190 SER A O 1
ATOM 1494 N N . GLU A 1 191 ?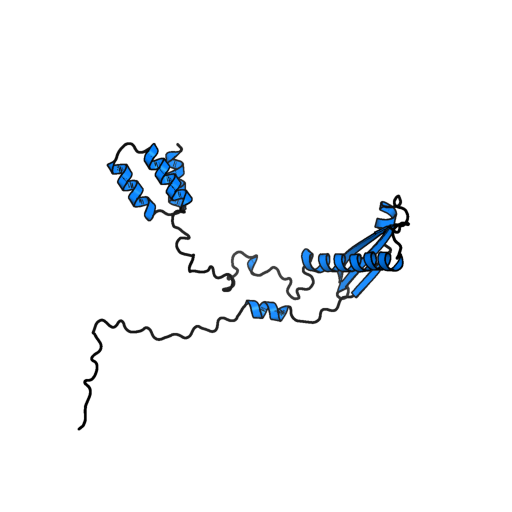 -39.508 17.050 17.583 1.00 85.06 191 GLU A N 1
ATOM 1495 C CA . GLU A 1 191 ? -40.965 17.008 17.408 1.00 85.06 191 GLU A CA 1
ATOM 1496 C C . GLU A 1 191 ? -41.598 18.397 17.546 1.00 85.06 191 GLU A C 1
ATOM 1498 O O . GLU A 1 191 ? -42.354 18.818 16.666 1.00 85.06 191 GLU A O 1
ATOM 1503 N N . ALA A 1 192 ? -41.214 19.160 18.574 1.00 83.81 192 ALA A N 1
ATOM 1504 C CA . ALA A 1 192 ? -41.687 20.529 18.778 1.00 83.81 192 ALA A CA 1
ATOM 1505 C C . ALA A 1 192 ? -41.311 21.448 17.602 1.00 83.81 192 ALA A C 1
ATOM 1507 O O . ALA A 1 192 ? -42.110 22.255 17.130 1.00 83.81 192 ALA A O 1
ATOM 1508 N N . ILE A 1 193 ? -40.104 21.300 17.047 1.00 85.81 193 ILE A N 1
ATOM 1509 C CA . ILE A 1 193 ? -39.702 22.050 15.849 1.00 85.81 193 ILE A CA 1
ATOM 1510 C C . ILE A 1 193 ? -40.603 21.715 14.650 1.00 85.81 193 ILE A C 1
ATOM 1512 O O . ILE A 1 193 ? -40.906 22.598 13.845 1.00 85.81 193 ILE A O 1
ATOM 1516 N N . GLN A 1 194 ? -41.015 20.454 14.495 1.00 85.12 194 GLN A N 1
ATOM 1517 C CA . GLN A 1 194 ? -41.898 20.051 13.400 1.00 85.12 194 GLN A CA 1
ATOM 1518 C C . GLN A 1 194 ? -43.323 20.582 13.576 1.00 85.12 194 GLN A C 1
ATOM 1520 O O . GLN A 1 194 ? -43.934 20.961 12.575 1.00 85.12 194 GLN A O 1
ATOM 1525 N N . SER A 1 195 ? -43.841 20.664 14.806 1.00 82.31 195 SER A N 1
ATOM 1526 C CA . SER A 1 195 ? -45.185 21.202 15.051 1.00 82.31 195 SER A CA 1
ATOM 1527 C C . SER A 1 195 ? -45.298 22.685 14.698 1.00 82.31 195 SER A C 1
ATOM 1529 O O . SER A 1 195 ? -46.327 23.091 14.176 1.00 82.31 195 SER A O 1
ATOM 1531 N N . PHE A 1 196 ? -44.236 23.475 14.891 1.00 79.38 196 PHE A N 1
ATOM 1532 C CA . PHE A 1 196 ? -44.197 24.896 14.505 1.00 79.38 196 PHE A CA 1
ATOM 1533 C C . PHE A 1 196 ? -44.008 25.150 12.999 1.00 79.38 196 PHE A C 1
ATOM 1535 O O . PHE A 1 196 ? -44.112 26.292 12.558 1.00 79.38 196 PHE A O 1
ATOM 1542 N N . LYS A 1 197 ? -43.664 24.120 12.214 1.00 71.50 197 LYS A N 1
ATOM 1543 C CA . LYS A 1 197 ? -43.478 24.220 10.754 1.00 71.50 197 LYS A CA 1
ATOM 1544 C C . LYS A 1 197 ? -44.716 23.818 9.946 1.00 71.50 197 LYS A C 1
ATOM 1546 O O . LYS A 1 197 ? -44.670 23.929 8.721 1.00 71.50 197 LYS A O 1
ATOM 1551 N N . ARG A 1 198 ? -45.755 23.297 10.602 1.00 55.28 198 ARG A N 1
ATOM 1552 C CA . ARG A 1 198 ? -47.072 23.064 9.994 1.00 55.28 198 ARG A CA 1
ATOM 1553 C C . ARG A 1 198 ? -47.892 24.342 10.019 1.00 55.28 198 ARG A C 1
ATOM 1555 O O . ARG A 1 198 ? -48.617 24.544 9.025 1.00 55.28 198 ARG A O 1
#

Organism: NCBI:txid1802306

pLDDT: mean 77.87, std 15.68, range [40.69, 97.25]